Protein 8BP4 (pdb70)

B-factor: mean 29.91, std 12.57, range [12.47, 184.91]

Organism: NCBI:txid287889

Solvent-accessible surface area: 15779 Å² total; per-residue (Å²): 139,42,72,85,28,98,12,58,2,120,36,136,140,86,96,63,0,6,3,6,0,40,15,1,86,93,91,121,108,40,90,62,28,23,0,95,2,41,107,47,50,175,108,22,40,0,37,122,58,50,128,10,46,54,54,3,46,1,57,86,0,50,133,82,53,1,87,60,10,25,16,58,116,0,15,123,44,0,145,76,43,48,124,103,0,41,0,22,0,14,84,140,253,127,55,70,49,23,26,7,4,3,74,62,102,181,79,106,68,0,6,4,14,0,67,18,4,133,149,71,120,115,34,94,52,17,30,1,86,2,49,138,49,50,92,136,20,26,1,34,122,57,52,42,7,55,61,35,5,29,1,49,83,0,68,106,59,3,79,90,26,42,46,74,86,0,17,88,8,0,135,80,47,44,163,39,0,19,0,7,0,21,107,91,249,117,75,47,34,9,5,3,68,43,132,100,80,125,62,0,3,3,14,1,64,10,2,105,173,79,120,105,63,87,68,30,32,0,97,1,54,121,46,32,94,136,18,38,1,38,115,60,18,35,8,57,63,30,5,56,1,57,93,0,73,98,31,66,1,92,66,19,46,26,75,114,0,14,103,28,0,137,37,159,31,68,38,0,19,0,14,0,29,43,129,122,86,26,70,7,68,77,8,69,76,7

InterPro domains:
  IPR001478 PDZ domain [PF00595] (561-638)
  IPR001478 PDZ domain [PF00595] (680-760)
  IPR001478 PDZ domain [PF00595] (848-934)
  IPR001478 PDZ domain [PF00595] (946-1032)
  IPR001478 PDZ domain [PS50106] (555-644)
  IPR001478 PDZ domain [PS50106] (678-765)
  IPR001478 PDZ domain [PS50106] (847-938)
  IPR001478 PDZ domain [PS50106] (945-1032)
  IPR001478 PDZ domain [SM00228] (564-643)
  IPR001478 PDZ domain [SM00228] (687-765)
  IPR001478 PDZ domain [SM00228] (857-938)
  IPR001478 PDZ domain [SM00228] (954-1036)
  IPR001611 Leucine-rich repeat [PF13855] (36-92)
  IPR001611 Leucine-rich repeat [PS51450] (35-56)
  IPR001611 Leucine-rich repeat [PS51450] (58-80)
  IPR001611 Leucine-rich repeat [PS51450] (81-102)
  IPR001611 Leucine-rich repeat [PS51450] (104-125)
  IPR001611 Leucine-rich repeat [PS51450] (219-240)
  IPR001611 Leucine-rich repeat [PS51450] (334-355)
  IPR003591 Leucine-rich repeat, typical subtype [SM00369] (34-56)

Nearest PDB structures (foldseek):
  8bp4-assembly2_B  TM=1.011E+00  e=1.127E-16  Trichoplax sp. H2
  8bp4-assembly3_C-2  TM=9.757E-01  e=4.506E-14  Trichoplax sp. H2
  8bnb-assembly1_B  TM=9.642E-01  e=1.614E-13  Trichoplax sp. H2
  8bnb-assembly1_A  TM=9.568E-01  e=7.628E-13  Trichoplax sp. H2
  8buw-assembly2_B  TM=8.244E-01  e=1.953E-06  Trichoplax sp. H2

Secondary structure (DSSP, 8-state):
--EEEEEEEEPPTT---SEEEEE--B-TTSPBPPEEEEEE-TTSHHHHH----TTPEEEEETTEE-TT--HHHHHHHHHT-SSEEEEEEEE--/--SEEEEEEE--TT---SEEEEE--B-TTSPBPPEEEEEE-TTSHHHHH----TTPEEEEE--B-TT--HHHHHHHHHH--SEEEEEEE---/-EEEEEEEPPTT---SEEEEE--B-TTSSBPPEEEEEE-TTSHHHHH----TTPEEEEETTEE-TT--HHHHHHHHT---SEEEEEEE--/-EEE-/-B-/-B-

Sequence (286 aa):
AGSTIIITSLQRKEGHSLGFSITGGFKQADGQYSGIYISKIAKDSIAAVDGKLSAGDILLKINDESMTNVPHSRAVQMLRSEGKIITIVASRQQAGSTIITSLQRKEGHSLGFSITGGFKQADGQYSGIYISKIAKDSIAAVDGKLSAGDILLKINESMTNVPHSRAVQMLRSEGKIITIVASRQQSTIITSLQRKEGHSSLGFSITGGFKQADGQYSGIYISKIAKDSIAAVDGKLSAGDILLKINDESMTNVPHSRAVQMLRSEGKIITIVASRQPETSVTSVTSV

Foldseek 3Di:
DFDKFKDKFFDDPPDAQFWDWDWFPADPVGFTGFIFTQGGHPPGRNVVSPRDDGGWTWADKVPHGRGRHHPVVVVCSRVVDNTIIMTMTGDHD/DDFKFKDKFFDDPPAAQFWDWDFQDQDDVRFGGWIFTQGGHPPGRCVVRPGDDGGWTWADKVHGRGRHHPVVVVVSRVPDHTMIMTMTGHDD/DKFKDKFFDDPPDAQFWDKDWQPADPVGFTGWIFTQGGHPPGRNVVSPGDDGAKTWQDKPNHGRGRHHPVVVVCSRPDPDRMIMTMIHHD/DDDDD

Structure (mmCIF, N/CA/C/O backbone):
data_8BP4
#
_entry.id   8BP4
#
_cell.length_a   42.303
_cell.length_b   43.387
_cell.length_c   71.316
_cell.angle_alpha   90.000
_cell.angle_beta   91.080
_cell.angle_gamma   90.000
#
_symmetry.space_group_name_H-M   'P 1 21 1'
#
loop_
_entity.id
_entity.type
_entity.pdbx_description
1 polymer 'Leucine-rich repeat-containing protein 1'
2 polymer 'Vang-like protein 1'
3 non-polymer 'AMMONIUM ION'
4 non-polymer 'SULFATE ION'
5 water water
#
loop_
_atom_site.group_PDB
_atom_site.id
_atom_site.type_symbol
_atom_site.label_atom_id
_atom_site.label_alt_id
_atom_site.label_comp_id
_atom_site.label_asym_id
_atom_site.label_entity_id
_atom_site.label_seq_id
_atom_site.pdbx_PDB_ins_code
_atom_site.Cartn_x
_atom_site.Cartn_y
_atom_site.Cartn_z
_atom_site.occupancy
_atom_site.B_iso_or_equiv
_atom_site.auth_seq_id
_atom_site.auth_comp_id
_atom_site.auth_asym_id
_atom_site.auth_atom_id
_atom_site.pdbx_PDB_model_num
ATOM 1 N N . ALA A 1 1 ? 2.76851 -6.20418 1.27748 1.000 55.24587 -2 ALA A N 1
ATOM 2 C CA . ALA A 1 1 ? 3.22080 -5.01842 0.49918 1.000 54.04047 -2 ALA A CA 1
ATOM 3 C C . ALA A 1 1 ? 4.63557 -4.63452 0.90336 1.000 51.07169 -2 ALA A C 1
ATOM 4 O O . ALA A 1 1 ? 5.11068 -3.54384 0.58838 1.000 53.61935 -2 ALA A O 1
ATOM 13 N N . GLY A 1 2 ? 5.30443 -5.53525 1.60964 1.000 44.03664 -1 GLY A N 1
ATOM 14 C CA . GLY A 1 2 ? 6.64364 -5.27835 2.09469 1.000 38.62019 -1 GLY A CA 1
ATOM 15 C C . GLY A 1 2 ? 6.66787 -4.90648 3.56861 1.000 32.00626 -1 GLY A C 1
ATOM 16 O O . GLY A 1 2 ? 5.65338 -4.85075 4.26955 1.000 34.77762 -1 GLY A O 1
ATOM 20 N N . SER A 1 3 ? 7.86354 -4.59860 4.03392 1.000 25.06860 0 SER A N 1
ATOM 21 C CA . SER A 1 3 ? 8.09663 -4.22149 5.40869 1.000 25.46337 0 SER A CA 1
ATOM 22 C C . SER A 1 3 ? 8.70426 -2.83684 5.44296 1.000 23.11045 0 SER A C 1
ATOM 23 O O . SER A 1 3 ? 9.48075 -2.44210 4.56674 1.000 23.09992 0 SER A O 1
ATOM 31 N N . THR A 1 4 ? 8.34992 -2.08228 6.46122 1.000 24.03950 1 THR A N 1
ATOM 32 C CA . THR A 1 4 ? 8.72926 -0.69628 6.57774 1.000 23.31575 1 THR A CA 1
ATOM 33 C C . THR A 1 4 ? 10.09141 -0.58022 7.22976 1.000 22.45774 1 THR A C 1
ATOM 34 O O . THR A 1 4 ? 10.34125 -1.12719 8.30467 1.000 27.68729 1 THR A O 1
ATOM 45 N N . ILE A 1 5 ? 10.95799 0.16840 6.58337 1.000 18.07564 2 ILE A N 1
ATOM 46 C CA . ILE A 1 5 ? 12.30467 0.43963 7.03008 1.000 17.34661 2 ILE A CA 1
ATOM 47 C C . ILE A 1 5 ? 12.36139 1.91221 7.39890 1.000 18.39408 2 ILE A C 1
ATOM 48 O O . ILE A 1 5 ? 11.98919 2.75328 6.59804 1.000 20.87859 2 ILE A O 1
ATOM 64 N N . ILE A 1 6 ? 12.77084 2.24849 8.61053 1.000 17.10183 3 ILE A N 1
ATOM 65 C CA A ILE A 1 6 ? 12.79054 3.64350 9.04837 0.457 17.42030 3 ILE A CA 1
ATOM 66 C CA B ILE A 1 6 ? 12.78724 3.62824 9.03118 0.543 16.58072 3 ILE A CA 1
ATOM 67 C C . ILE A 1 6 ? 14.11037 3.92055 9.73018 1.000 17.46504 3 ILE A C 1
ATOM 68 O O . ILE A 1 6 ? 14.52182 3.17586 10.60245 1.000 20.73382 3 ILE A O 1
ATOM 97 N N . THR A 1 7 ? 14.74160 5.02256 9.35438 1.000 15.79377 4 THR A N 1
ATOM 98 C CA . THR A 1 7 ? 15.98478 5.43140 9.96683 1.000 14.69102 4 THR A CA 1
ATOM 99 C C . THR A 1 7 ? 16.09408 6.95029 9.90115 1.000 14.67260 4 THR A C 1
ATOM 100 O O . THR A 1 7 ? 15.49681 7.57964 9.03192 1.000 19.32049 4 THR A O 1
ATOM 111 N N . SER A 1 8 ? 16.83014 7.55621 10.82376 1.000 14.80155 5 SER A N 1
ATOM 112 C CA . SER A 1 8 ? 17.09691 8.99323 10.76903 1.000 13.92514 5 SER A CA 1
ATOM 113 C C . SER A 1 8 ? 18.60267 9.13718 10.62476 1.000 14.79893 5 SER A C 1
ATOM 114 O O . SER A 1 8 ? 19.37716 8.80860 11.52934 1.000 19.18627 5 SER A O 1
ATOM 122 N N . LEU A 1 9 ? 19.02997 9.67606 9.48065 1.000 13.47771 6 LEU A N 1
ATOM 123 C CA . LEU A 1 9 ? 20.43291 9.88310 9.20054 1.000 13.81722 6 LEU A CA 1
ATOM 124 C C . LEU A 1 9 ? 20.86994 11.26208 9.70583 1.000 13.38561 6 LEU A C 1
ATOM 125 O O . LEU A 1 9 ? 20.10039 12.21280 9.63941 1.000 15.93588 6 LEU A O 1
ATOM 141 N N . GLN A 1 10 ? 22.07313 11.34652 10.20149 1.000 13.89354 7 GLN A N 1
ATOM 142 C CA . GLN A 1 10 ? 22.65330 12.58126 10.69025 1.000 13.63036 7 GLN A CA 1
ATOM 143 C C . GLN A 1 10 ? 23.73941 13.01908 9.71132 1.000 14.13305 7 GLN A C 1
ATOM 144 O O . GLN A 1 10 ? 24.82094 12.44082 9.66170 1.000 15.24896 7 GLN A O 1
ATOM 158 N N . ARG A 1 11 ? 23.48201 14.10158 8.99995 1.000 15.72797 8 ARG A N 1
ATOM 159 C CA . ARG A 1 11 ? 24.47050 14.62021 8.06510 1.000 16.22542 8 ARG A CA 1
ATOM 160 C C . ARG A 1 11 ? 25.63479 15.22912 8.81055 1.000 17.86245 8 ARG A C 1
ATOM 161 O O . ARG A 1 11 ? 25.42316 15.94387 9.79297 1.000 22.29717 8 ARG A O 1
ATOM 182 N N . LYS A 1 12 ? 26.86608 14.90639 8.39989 1.000 18.24408 9 LYS A N 1
ATOM 183 C CA . LYS A 1 12 ? 28.03731 15.63262 8.84791 1.000 20.43644 9 LYS A CA 1
ATOM 184 C C . LYS A 1 12 ? 28.33399 16.78383 7.88633 1.000 19.62581 9 LYS A C 1
ATOM 185 O O . LYS A 1 12 ? 28.23752 16.62393 6.67701 1.000 19.11260 9 LYS A O 1
ATOM 204 N N . GLU A 1 13 ? 28.66327 17.94959 8.44205 1.000 18.74413 10 GLU A N 1
ATOM 205 C CA . GLU A 1 13 ? 28.94020 19.10392 7.60522 1.000 18.86521 10 GLU A CA 1
ATOM 206 C C . GLU A 1 13 ? 29.98039 18.70627 6.57365 1.000 17.67821 10 GLU A C 1
ATOM 207 O O . GLU A 1 13 ? 30.98683 18.02895 6.85404 1.000 18.48093 10 GLU A O 1
ATOM 219 N N . GLY A 1 14 ? 29.73797 19.16652 5.35044 1.000 16.47018 11 GLY A N 1
ATOM 220 C CA . GLY A 1 14 ? 30.61599 18.86495 4.25820 1.000 15.79641 11 GLY A CA 1
ATOM 221 C C . GLY A 1 14 ? 30.30019 17.62180 3.48345 1.000 14.96474 11 GLY A C 1
ATOM 222 O O . GLY A 1 14 ? 30.94037 17.41452 2.43963 1.000 18.45461 11 GLY A O 1
ATOM 226 N N . HIS A 1 15 ? 29.34597 16.81961 3.90910 1.000 15.46742 12 HIS A N 1
ATOM 227 C CA . HIS A 1 15 ? 29.09827 15.50123 3.34811 1.000 16.54912 12 HIS A CA 1
ATOM 228 C C . HIS A 1 15 ? 27.69508 15.30506 2.82694 1.000 14.87000 12 HIS A C 1
ATOM 229 O O . HIS A 1 15 ? 26.70629 15.82561 3.37346 1.000 15.68849 12 HIS A O 1
ATOM 243 N N . SER A 1 16 ? 27.61893 14.46552 1.78961 1.000 16.55964 13 SER A N 1
ATOM 244 C CA . SER A 1 16 ? 26.39445 13.87206 1.34831 1.000 16.03328 13 SER A CA 1
ATOM 245 C C . SER A 1 16 ? 25.84211 12.86436 2.39382 1.000 15.05686 13 SER A C 1
ATOM 246 O O . SER A 1 16 ? 26.53558 12.40889 3.30852 1.000 16.73862 13 SER A O 1
ATOM 254 N N . LEU A 1 17 ? 24.59146 12.50229 2.17875 1.000 15.71744 14 LEU A N 1
ATOM 255 C CA . LEU A 1 17 ? 23.95612 11.43535 2.95813 1.000 14.47784 14 LEU A CA 1
ATOM 256 C C . LEU A 1 17 ? 24.49617 10.05829 2.62547 1.000 16.17013 14 LEU A C 1
ATOM 257 O O . LEU A 1 17 ? 24.63054 9.21404 3.51468 1.000 17.09129 14 LEU A O 1
ATOM 273 N N . GLY A 1 18 ? 24.88039 9.84890 1.38673 1.000 15.36215 15 GLY A N 1
ATOM 274 C CA . GLY A 1 18 ? 25.48313 8.59619 0.98341 1.000 15.75693 15 GLY A CA 1
ATOM 275 C C . GLY A 1 18 ? 24.67478 7.62348 0.16742 1.000 16.74388 15 GLY A C 1
ATOM 276 O O . GLY A 1 18 ? 25.06102 6.43704 0.11684 1.000 17.59925 15 GLY A O 1
ATOM 280 N N . PHE A 1 19 ? 23.61566 8.06557 -0.51094 1.000 15.74640 16 PHE A N 1
ATOM 281 C CA . PHE A 1 19 ? 22.89775 7.13546 -1.38428 1.000 15.49112 16 PHE A CA 1
ATOM 282 C C . PHE A 1 19 ? 22.40595 7.89592 -2.57694 1.000 14.77787 16 PHE A C 1
ATOM 283 O O . PHE A 1 19 ? 22.41044 9.12832 -2.59018 1.000 15.75693 16 PHE A O 1
ATOM 300 N N . SER A 1 20 ? 21.97431 7.13335 -3.58502 1.000 15.80167 17 SER A N 1
ATOM 301 C CA . SER A 1 20 ? 21.44553 7.71618 -4.80102 1.000 15.80694 17 SER A CA 1
ATOM 302 C C . SER A 1 20 ? 20.01961 7.26613 -5.00039 1.000 15.35425 17 SER A C 1
ATOM 303 O O . SER A 1 20 ? 19.63778 6.17262 -4.55810 1.000 15.83062 17 SER A O 1
ATOM 311 N N . ILE A 1 21 ? 19.22987 8.04447 -5.71456 1.000 16.12539 18 ILE A N 1
ATOM 312 C CA . ILE A 1 21 ? 17.86470 7.69973 -5.99872 1.000 15.49374 18 ILE A CA 1
ATOM 313 C C . ILE A 1 21 ? 17.59327 7.75621 -7.50394 1.000 16.35700 18 ILE A C 1
ATOM 314 O O . ILE A 1 21 ? 18.13319 8.60127 -8.24789 1.000 18.16774 18 ILE A O 1
ATOM 330 N N . THR A 1 22 ? 16.68706 6.88356 -7.92371 1.000 16.94391 19 THR A N 1
ATOM 331 C CA . THR A 1 22 ? 16.13603 6.86129 -9.27158 1.000 17.46768 19 THR A CA 1
ATOM 332 C C . THR A 1 22 ? 14.61177 6.86694 -9.19567 1.000 18.03353 19 THR A C 1
ATOM 333 O O . THR A 1 22 ? 14.02089 6.57784 -8.15590 1.000 20.79963 19 THR A O 1
ATOM 344 N N . GLY A 1 23 ? 13.96508 7.22245 -10.28786 1.000 19.78109 20 GLY A N 1
ATOM 345 C CA . GLY A 1 23 ? 12.52401 7.21377 -10.40301 1.000 20.16535 20 GLY A CA 1
ATOM 346 C C . GLY A 1 23 ? 11.90165 8.58344 -10.23588 1.000 19.76269 20 GLY A C 1
ATOM 347 O O . GLY A 1 23 ? 12.56292 9.60881 -10.08701 1.000 20.57855 20 GLY A O 1
ATOM 351 N N . GLY A 1 24 ? 10.58675 8.57662 -10.22679 1.000 21.39181 21 GLY A N 1
ATOM 352 C CA . GLY A 1 24 ? 9.83356 9.79767 -10.11518 1.000 21.50762 21 GLY A CA 1
ATOM 353 C C . GLY A 1 24 ? 9.63775 10.40817 -11.48720 1.000 21.98137 21 GLY A C 1
ATOM 354 O O . GLY A 1 24 ? 9.72281 11.61682 -11.64131 1.000 22.29718 21 GLY A O 1
ATOM 358 N N . PHE A 1 25 ? 9.30661 9.61490 -12.49394 1.000 24.36586 22 PHE A N 1
ATOM 359 C CA . PHE A 1 25 ? 9.00349 10.17001 -13.80958 1.000 27.18461 22 PHE A CA 1
ATOM 360 C C . PHE A 1 25 ? 7.58776 9.82858 -14.20383 1.000 27.83733 22 PHE A C 1
ATOM 361 O O . PHE A 1 25 ? 7.03139 8.80171 -13.80680 1.000 26.07659 22 PHE A O 1
ATOM 378 N N . LYS A 1 26 ? 7.00048 10.72213 -14.98134 1.000 29.53754 23 LYS A N 1
ATOM 379 C CA . LYS A 1 26 ? 5.57953 10.62839 -15.20444 1.000 31.23774 23 LYS A CA 1
ATOM 380 C C . LYS A 1 26 ? 5.33399 9.49529 -16.16886 1.000 33.12482 23 LYS A C 1
ATOM 381 O O . LYS A 1 26 ? 6.03248 9.36987 -17.19447 1.000 35.44349 23 LYS A O 1
ATOM 400 N N . GLN A 1 27 ? 4.36454 8.65866 -15.82638 1.000 34.90661 24 GLN A N 1
ATOM 401 C CA . GLN A 1 27 ? 3.99985 7.51279 -16.63815 1.000 38.68863 24 GLN A CA 1
ATOM 402 C C . GLN A 1 27 ? 2.78043 7.84952 -17.48139 1.000 40.73360 24 GLN A C 1
ATOM 403 O O . GLN A 1 27 ? 2.15580 8.90305 -17.33159 1.000 40.97048 24 GLN A O 1
ATOM 417 N N . ALA A 1 28 ? 2.46118 6.93144 -18.39431 1.000 41.93375 25 ALA A N 1
ATOM 418 C CA . ALA A 1 28 ? 1.36843 7.16995 -19.33046 1.000 42.89704 25 ALA A CA 1
ATOM 419 C C . ALA A 1 28 ? 0.06952 7.42542 -18.59551 1.000 44.13139 25 ALA A C 1
ATOM 420 O O . ALA A 1 28 ? -0.76757 8.19949 -19.06774 1.000 44.37089 25 ALA A O 1
ATOM 427 N N . ASP A 1 29 ? -0.10181 6.81775 -17.42238 1.000 45.39205 26 ASP A N 1
ATOM 428 C CA . ASP A 1 29 ? -1.31715 6.99827 -16.64549 1.000 44.37089 26 ASP A CA 1
ATOM 429 C C . ASP A 1 29 ? -1.29308 8.25652 -15.78977 1.000 41.18631 26 ASP A C 1
ATOM 430 O O . ASP A 1 29 ? -2.17296 8.42717 -14.94881 1.000 44.75513 26 ASP A O 1
ATOM 439 N N . GLY A 1 30 ? -0.30772 9.12935 -15.96003 1.000 37.44375 27 GLY A N 1
ATOM 440 C CA . GLY A 1 30 ? -0.31128 10.39510 -15.27159 1.000 34.54077 27 GLY A CA 1
ATOM 441 C C . GLY A 1 30 ? 0.33148 10.39124 -13.89630 1.000 35.24874 27 GLY A C 1
ATOM 442 O O . GLY A 1 30 ? 0.57759 11.47275 -13.35027 1.000 36.44888 27 GLY A O 1
ATOM 446 N N . GLN A 1 31 ? 0.61541 9.22849 -13.30811 1.000 34.29599 28 GLN A N 1
ATOM 447 C CA . GLN A 1 31 ? 1.28100 9.16131 -12.01403 1.000 32.78266 28 GLN A CA 1
ATOM 448 C C . GLN A 1 31 ? 2.79563 9.14505 -12.21855 1.000 29.66387 28 GLN A C 1
ATOM 449 O O . GLN A 1 31 ? 3.30387 8.70358 -13.26170 1.000 32.26943 28 GLN A O 1
ATOM 463 N N . TYR A 1 32 ? 3.52875 9.59833 -11.20341 1.000 27.16358 29 TYR A N 1
ATOM 464 C CA . TYR A 1 32 ? 4.96065 9.45552 -11.22640 1.000 26.24239 29 TYR A CA 1
ATOM 465 C C . TYR A 1 32 ? 5.35036 8.06664 -10.73639 1.000 25.00541 29 TYR A C 1
ATOM 466 O O . TYR A 1 32 ? 4.78608 7.52412 -9.77559 1.000 26.29503 29 TYR A O 1
ATOM 484 N N . SER A 1 33 ? 6.37456 7.51874 -11.35771 1.000 23.14203 30 SER A N 1
ATOM 485 C CA . SER A 1 33 ? 6.87430 6.24251 -10.87640 1.000 23.02622 30 SER A CA 1
ATOM 486 C C . SER A 1 33 ? 7.47369 6.40865 -9.47603 1.000 23.65260 30 SER A C 1
ATOM 487 O O . SER A 1 33 ? 7.85471 7.50527 -9.04754 1.000 22.84199 30 SER A O 1
ATOM 495 N N . GLY A 1 34 ? 7.63442 5.28631 -8.79322 1.000 22.76040 31 GLY A N 1
ATOM 496 C CA . GLY A 1 34 ? 8.23973 5.31190 -7.47050 1.000 21.91030 31 GLY A CA 1
ATOM 497 C C . GLY A 1 34 ? 9.67209 5.81058 -7.47500 1.000 21.16546 31 GLY A C 1
ATOM 498 O O . GLY A 1 34 ? 10.39634 5.72388 -8.47202 1.000 20.06798 31 GLY A O 1
ATOM 502 N N . ILE A 1 35 ? 10.09675 6.28427 -6.29113 1.000 18.84941 32 ILE A N 1
ATOM 503 C CA . ILE A 1 35 ? 11.44960 6.72331 -6.05688 1.000 18.20723 32 ILE A CA 1
ATOM 504 C C . ILE A 1 35 ? 12.13160 5.60183 -5.28965 1.000 16.73600 32 ILE A C 1
ATOM 505 O O . ILE A 1 35 ? 11.67576 5.20839 -4.19291 1.000 17.28606 32 ILE A O 1
ATOM 521 N N . TYR A 1 36 ? 13.23370 5.13269 -5.80730 1.000 16.06486 33 TYR A N 1
ATOM 522 C CA . TYR A 1 36 ? 13.95723 4.01171 -5.20657 1.000 15.49901 33 TYR A CA 1
ATOM 523 C C . TYR A 1 36 ? 15.41207 4.35086 -4.95449 1.000 15.64376 33 TYR A C 1
ATOM 524 O O . TYR A 1 36 ? 16.03832 5.13520 -5.68640 1.000 15.59638 33 TYR A O 1
ATOM 542 N N . ILE A 1 37 ? 15.98712 3.70125 -3.92505 1.000 16.09381 34 ILE A N 1
ATOM 543 C CA . ILE A 1 37 ? 17.42729 3.81684 -3.71621 1.000 16.05959 34 ILE A CA 1
ATOM 544 C C . ILE A 1 37 ? 18.13534 2.97280 -4.77214 1.000 16.00434 34 ILE A C 1
ATOM 545 O O . ILE A 1 37 ? 17.89547 1.76863 -4.84138 1.000 18.73359 34 ILE A O 1
ATOM 561 N N . SER A 1 38 ? 19.06324 3.56074 -5.51880 1.000 16.47017 35 SER A N 1
ATOM 562 C CA . SER A 1 38 ? 19.75519 2.85307 -6.59711 1.000 17.65453 35 SER A CA 1
ATOM 563 C C . SER A 1 38 ? 21.17595 2.46861 -6.24696 1.000 17.12026 35 SER A C 1
ATOM 564 O O . SER A 1 38 ? 21.73756 1.55380 -6.86809 1.000 18.69412 35 SER A O 1
ATOM 572 N N . LYS A 1 39 ? 21.77112 3.06845 -5.24563 1.000 17.15184 36 LYS A N 1
ATOM 573 C CA . LYS A 1 39 ? 23.07884 2.69863 -4.72999 1.000 18.12303 36 LYS A CA 1
ATOM 574 C C . LYS A 1 39 ? 23.22550 3.32457 -3.34741 1.000 16.26489 36 LYS A C 1
ATOM 575 O O . LYS A 1 39 ? 22.56609 4.32517 -2.99613 1.000 16.28856 36 LYS A O 1
ATOM 594 N N . ILE A 1 40 ? 24.14055 2.71666 -2.58711 1.000 16.03854 37 ILE A N 1
ATOM 595 C CA . ILE A 1 40 ? 24.59577 3.30260 -1.33500 1.000 15.75956 37 ILE A CA 1
ATOM 596 C C . ILE A 1 40 ? 26.10698 3.34191 -1.39153 1.000 15.91485 37 ILE A C 1
ATOM 597 O O . ILE A 1 40 ? 26.74680 2.32536 -1.70763 1.000 16.60966 37 ILE A O 1
ATOM 613 N N . ALA A 1 41 ? 26.69274 4.51091 -1.12421 1.000 16.59650 38 ALA A N 1
ATOM 614 C CA . ALA A 1 41 ? 28.12626 4.69177 -1.19540 1.000 17.98616 38 ALA A CA 1
ATOM 615 C C . ALA A 1 41 ? 28.83636 4.04716 -0.01863 1.000 18.85730 38 ALA A C 1
ATOM 616 O O . ALA A 1 41 ? 28.45104 4.22875 1.13700 1.000 18.78361 38 ALA A O 1
ATOM 623 N N . LYS A 1 42 ? 29.91029 3.30896 -0.30183 1.000 19.91534 39 LYS A N 1
ATOM 624 C CA . LYS A 1 42 ? 30.65274 2.61192 0.72948 1.000 22.91833 39 LYS A CA 1
ATOM 625 C C . LYS A 1 42 ? 31.16569 3.62435 1.73754 1.000 22.58933 39 LYS A C 1
ATOM 626 O O . LYS A 1 42 ? 31.62800 4.70662 1.39899 1.000 23.15255 39 LYS A O 1
ATOM 645 N N . ASP A 1 43 ? 31.08594 3.26129 2.99089 1.000 23.96581 40 ASP A N 1
ATOM 646 C CA . ASP A 1 43 ? 31.65552 4.02419 4.08696 1.000 25.02909 40 ASP A CA 1
ATOM 647 C C . ASP A 1 43 ? 30.92455 5.33262 4.34867 1.000 21.72606 40 ASP A C 1
ATOM 648 O O . ASP A 1 43 ? 31.35850 6.04630 5.24444 1.000 21.32602 40 ASP A O 1
ATOM 657 N N . SER A 1 44 ? 29.83187 5.63084 3.65260 1.000 18.38358 41 SER A N 1
ATOM 658 C CA . SER A 1 44 ? 29.07680 6.87091 3.77875 1.000 18.11774 41 SER A CA 1
ATOM 659 C C . SER A 1 44 ? 28.21497 6.84108 5.05938 1.000 16.76759 41 SER A C 1
ATOM 660 O O . SER A 1 44 ? 28.09087 5.84042 5.72287 1.000 17.63610 41 SER A O 1
ATOM 668 N N . ILE A 1 45 ? 27.55939 7.96654 5.34936 1.000 16.67545 42 ILE A N 1
ATOM 669 C CA . ILE A 1 45 ? 26.66931 8.04996 6.50604 1.000 16.81495 42 ILE A CA 1
ATOM 670 C C . ILE A 1 45 ? 25.55305 7.01884 6.38138 1.000 14.90420 42 ILE A C 1
ATOM 671 O O . ILE A 1 45 ? 25.24433 6.32281 7.34611 1.000 15.77535 42 ILE A O 1
ATOM 687 N N . ALA A 1 46 ? 24.94393 6.88543 5.19539 1.000 15.04368 43 ALA A N 1
ATOM 688 C CA . ALA A 1 46 ? 23.87976 5.91548 5.03706 1.000 14.56206 43 ALA A CA 1
ATOM 689 C C . ALA A 1 46 ? 24.38879 4.50283 5.20864 1.000 14.77524 43 ALA A C 1
ATOM 690 O O . ALA A 1 46 ? 23.70136 3.65546 5.79355 1.000 15.60690 43 ALA A O 1
ATOM 697 N N . ALA A 1 47 ? 25.58567 4.22222 4.70248 1.000 14.77787 44 ALA A N 1
ATOM 698 C CA . ALA A 1 47 ? 26.16819 2.87965 4.82785 1.000 15.53058 44 ALA A CA 1
ATOM 699 C C . ALA A 1 47 ? 26.49070 2.55201 6.26040 1.000 16.41491 44 ALA A C 1
ATOM 700 O O . ALA A 1 47 ? 26.21624 1.44690 6.72242 1.000 17.66504 44 ALA A O 1
ATOM 707 N N . VAL A 1 48 ? 27.07101 3.50935 6.98875 1.000 17.53871 45 VAL A N 1
ATOM 708 C CA . VAL A 1 48 ? 27.43518 3.25044 8.37550 1.000 17.00183 45 VAL A CA 1
ATOM 709 C C . VAL A 1 48 ? 26.18839 3.05307 9.23235 1.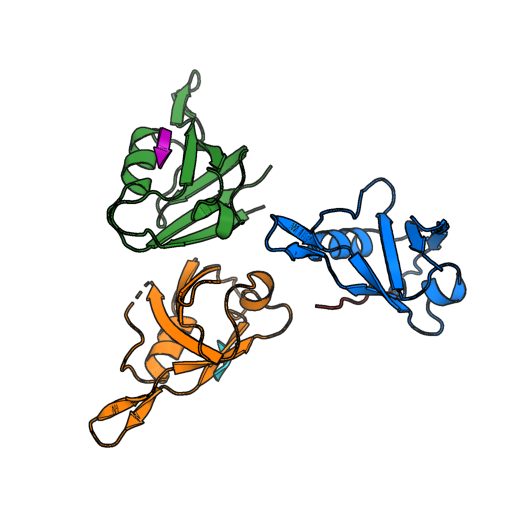000 16.28332 45 VAL A C 1
ATOM 710 O O . VAL A 1 48 ? 26.16308 2.19700 10.13660 1.000 18.13615 45 VAL A O 1
ATOM 723 N N . ASP A 1 49 ? 25.14295 3.84949 8.99565 1.000 15.99643 46 ASP A N 1
ATOM 724 C CA . ASP A 1 49 ? 23.86402 3.64198 9.67335 1.000 15.88064 46 ASP A CA 1
ATOM 725 C C . ASP A 1 49 ? 23.35214 2.23335 9.43135 1.000 17.61505 46 ASP A C 1
ATOM 726 O O . ASP A 1 49 ? 22.89364 1.56251 10.35362 1.000 20.02322 46 ASP A O 1
ATOM 735 N N . GLY A 1 50 ? 23.43478 1.77154 8.18067 1.000 16.97551 47 GLY A N 1
ATOM 736 C CA . GLY A 1 50 ? 23.28926 0.38346 7.79537 1.000 20.27060 47 GLY A CA 1
ATOM 737 C C . GLY A 1 50 ? 21.89928 -0.06562 7.48486 1.000 18.79677 47 GLY A C 1
ATOM 738 O O . GLY A 1 50 ? 21.74726 -1.17837 6.95461 1.000 20.76015 47 GLY A O 1
ATOM 742 N N . LYS A 1 51 ? 20.87432 0.68256 7.88652 1.000 15.81221 48 LYS A N 1
ATOM 743 C CA . LYS A 1 51 ? 19.49679 0.22388 7.77078 1.000 14.93580 48 LYS A CA 1
ATOM 744 C C . LYS A 1 51 ? 18.97171 0.16804 6.34597 1.000 15.43846 48 LYS A C 1
ATOM 745 O O . LYS A 1 51 ? 18.20313 -0.74092 6.02425 1.000 15.35951 48 LYS A O 1
ATOM 764 N N . LEU A 1 52 ? 19.27158 1.17372 5.54480 1.000 14.39361 49 LEU A N 1
ATOM 765 C CA . LEU A 1 52 ? 18.74035 1.24575 4.19586 1.000 13.88828 49 LEU A CA 1
ATOM 766 C C . LEU A 1 52 ? 19.46928 0.29762 3.26136 1.000 13.03819 49 LEU A C 1
ATOM 767 O O . LEU A 1 52 ? 20.61967 -0.05308 3.46817 1.000 14.37781 49 LEU A O 1
ATOM 783 N N . SER A 1 53 ? 18.77073 -0.05713 2.18629 1.000 13.39875 50 SER A N 1
ATOM 784 C CA . SER A 1 53 ? 19.36341 -0.89699 1.13722 1.000 13.66194 50 SER A CA 1
ATOM 785 C C . SER A 1 53 ? 19.01306 -0.33275 -0.22527 1.000 13.23031 50 SER A C 1
ATOM 786 O O . SER A 1 53 ? 17.90794 0.12248 -0.45487 1.000 13.49349 50 SER A O 1
ATOM 794 N N . ALA A 1 54 ? 19.95513 -0.53196 -1.15190 1.000 14.03304 51 ALA A N 1
ATOM 795 C CA . ALA A 1 54 ? 19.61382 -0.33928 -2.55451 1.000 14.39887 51 ALA A CA 1
ATOM 796 C C . ALA A 1 54 ? 18.42130 -1.22562 -2.84642 1.000 14.49099 51 ALA A C 1
ATOM 797 O O . ALA A 1 54 ? 18.31306 -2.35620 -2.33739 1.000 14.91735 51 ALA A O 1
ATOM 804 N N . GLY A 1 55 ? 17.54547 -0.71820 -3.69416 1.000 15.29108 52 GLY A N 1
ATOM 805 C CA . GLY A 1 55 ? 16.28422 -1.32555 -4.05084 1.000 15.21475 52 GLY A CA 1
ATOM 806 C C . GLY A 1 55 ? 15.10236 -0.87508 -3.20081 1.000 14.73050 52 GLY A C 1
ATOM 807 O O . GLY A 1 55 ? 13.95874 -1.03337 -3.61528 1.000 15.95168 52 GLY A O 1
ATOM 811 N N . ASP A 1 56 ? 15.33723 -0.30318 -2.00446 1.000 14.61995 53 ASP A N 1
ATOM 812 C CA . ASP A 1 56 ? 14.21360 0.11914 -1.17986 1.000 15.01999 53 ASP A CA 1
ATOM 813 C C . ASP A 1 56 ? 13.43769 1.22447 -1.88166 1.000 14.94368 53 ASP A C 1
ATOM 814 O O . ASP A 1 56 ? 14.03115 2.09792 -2.53968 1.000 15.84114 53 ASP A O 1
ATOM 823 N N . ILE A 1 57 ? 12.14328 1.20109 -1.74412 1.000 15.01474 54 ILE A N 1
ATOM 824 C CA . ILE A 1 57 ? 11.28709 2.28882 -2.22950 1.000 15.47795 54 ILE A CA 1
ATOM 825 C C . ILE A 1 57 ? 11.13488 3.32481 -1.14032 1.000 15.44111 54 ILE A C 1
ATOM 826 O O . ILE A 1 57 ? 10.90164 2.98499 0.02834 1.000 19.01257 54 ILE A O 1
ATOM 842 N N . LEU A 1 58 ? 11.28757 4.59531 -1.49577 1.000 15.44637 55 LEU A N 1
ATOM 843 C CA . LEU A 1 58 ? 11.12606 5.65798 -0.52094 1.000 15.79642 55 LEU A CA 1
ATOM 844 C C . LEU A 1 58 ? 9.66415 5.99232 -0.40187 1.000 16.91759 55 LEU A C 1
ATOM 845 O O . LEU A 1 58 ? 8.98554 6.24242 -1.40308 1.000 18.14669 55 LEU A O 1
ATOM 861 N N . LEU A 1 59 ? 9.20007 6.04351 0.85009 1.000 16.08592 56 LEU A N 1
ATOM 862 C CA . LEU A 1 59 ? 7.82687 6.38481 1.16274 1.000 16.41754 56 LEU A CA 1
ATOM 863 C C . LEU A 1 59 ? 7.66470 7.77692 1.73127 1.000 15.81484 56 LEU A C 1
ATOM 864 O O . LEU A 1 59 ? 6.68084 8.43647 1.39716 1.000 17.02550 56 LEU A O 1
ATOM 880 N N . LYS A 1 60 ? 8.54848 8.19313 2.62417 1.000 15.72535 57 LYS A N 1
ATOM 881 C CA . LYS A 1 60 ? 8.44104 9.49393 3.27695 1.000 16.88338 57 LYS A CA 1
ATOM 882 C C . LYS A 1 60 ? 9.85066 10.00969 3.51033 1.000 15.34110 57 LYS A C 1
ATOM 883 O O . LYS A 1 60 ? 10.79339 9.25137 3.78019 1.000 15.29897 57 LYS A O 1
ATOM 902 N N . ILE A 1 61 ? 9.99363 11.33374 3.44522 1.000 14.95420 58 ILE A N 1
ATOM 903 C CA . ILE A 1 61 ? 11.12581 12.02736 4.01975 1.000 15.23845 58 ILE A CA 1
ATOM 904 C C . ILE A 1 61 ? 10.52268 12.95871 5.05893 1.000 15.60954 58 ILE A C 1
ATOM 905 O O . ILE A 1 61 ? 9.70279 13.82948 4.73315 1.000 17.04918 58 ILE A O 1
ATOM 921 N N . ASN A 1 62 ? 10.89755 12.76564 6.32749 1.000 15.10686 59 ASN A N 1
ATOM 922 C CA . ASN A 1 62 ? 10.24820 13.49171 7.42383 1.000 16.32805 59 ASN A CA 1
ATOM 923 C C . ASN A 1 62 ? 8.72598 13.33459 7.26636 1.000 16.89392 59 ASN A C 1
ATOM 924 O O . ASN A 1 62 ? 8.23062 12.20446 7.24621 1.000 17.47029 59 ASN A O 1
ATOM 935 N N . ASP A 1 63 ? 7.98259 14.40540 7.12422 1.000 18.62043 60 ASP A N 1
ATOM 936 C CA . ASP A 1 63 ? 6.53052 14.40518 7.07492 1.000 20.59436 60 ASP A CA 1
ATOM 937 C C . ASP A 1 63 ? 5.98371 14.33174 5.64603 1.000 21.96820 60 ASP A C 1
ATOM 938 O O . ASP A 1 63 ? 4.77516 14.30790 5.47266 1.000 26.95562 60 ASP A O 1
ATOM 947 N N . GLU A 1 64 ? 6.85954 14.32601 4.65026 1.000 18.32305 61 GLU A N 1
ATOM 948 C CA . GLU A 1 64 ? 6.46300 14.47720 3.24691 1.000 20.25747 61 GLU A CA 1
ATOM 949 C C . GLU A 1 64 ? 6.43410 13.14412 2.52018 1.000 19.37053 61 GLU A C 1
ATOM 950 O O . GLU A 1 64 ? 7.42113 12.41022 2.50678 1.000 19.76267 61 GLU A O 1
ATOM 962 N N . SER A 1 65 ? 5.34816 12.88934 1.82392 1.000 20.20219 62 SER A N 1
ATOM 963 C CA . SER A 1 65 ? 5.23213 11.68730 1.02163 1.000 19.78638 62 SER A CA 1
ATOM 964 C C . SER A 1 65 ? 6.14057 11.72328 -0.20742 1.000 20.42856 62 SER A C 1
ATOM 965 O O . SER A 1 65 ? 6.28447 12.74268 -0.87453 1.000 23.27097 62 SER A O 1
ATOM 973 N N . MET A 1 66 ? 6.74063 10.59516 -0.50328 1.000 19.81794 63 MET A N 1
ATOM 974 C CA . MET A 1 66 ? 7.52158 10.40904 -1.71791 1.000 18.43622 63 MET A CA 1
ATOM 975 C C . MET A 1 66 ? 6.77479 9.56642 -2.74793 1.000 18.60465 63 MET A C 1
ATOM 976 O O . MET A 1 66 ? 7.37478 9.08125 -3.73833 1.000 19.82320 63 MET A O 1
ATOM 990 N N . THR A 1 67 ? 5.47883 9.34731 -2.54172 1.000 20.45748 64 THR A N 1
ATOM 991 C CA . THR A 1 67 ? 4.64247 8.64809 -3.50536 1.000 20.88388 64 THR A CA 1
ATOM 992 C C . THR A 1 67 ? 4.00909 9.64516 -4.47233 1.000 21.93662 64 THR A C 1
ATOM 993 O O . THR A 1 67 ? 3.45521 10.66377 -4.05315 1.000 24.26847 64 THR A O 1
ATOM 1004 N N . ASN A 1 68 ? 4.10073 9.35302 -5.74884 1.000 22.20245 65 ASN A N 1
ATOM 1005 C CA . ASN A 1 68 ? 3.53065 10.20453 -6.78196 1.000 24.48692 65 ASN A CA 1
ATOM 1006 C C . ASN A 1 68 ? 4.13210 11.59664 -6.77433 1.000 24.23427 65 ASN A C 1
ATOM 1007 O O . ASN A 1 68 ? 3.43187 12.58673 -6.80130 1.000 27.45306 65 ASN A O 1
ATOM 1018 N N . VAL A 1 69 ? 5.45258 11.67066 -6.74034 1.000 22.48669 66 VAL A N 1
ATOM 1019 C CA . VAL A 1 69 ? 6.13542 12.95520 -6.81374 1.000 23.59734 66 VAL A CA 1
ATOM 1020 C C . VAL A 1 69 ? 7.23328 12.91387 -7.87042 1.000 22.84199 66 VAL A C 1
ATOM 1021 O O . VAL A 1 69 ? 7.83614 11.85654 -8.11727 1.000 21.93399 66 VAL A O 1
ATOM 1034 N N . PRO A 1 70 ? 7.57271 14.03610 -8.46234 1.000 22.14192 67 PRO A N 1
ATOM 1035 C CA . PRO A 1 70 ? 8.65507 14.01462 -9.43629 1.000 23.24203 67 PRO A CA 1
ATOM 1036 C C . PRO A 1 70 ? 10.00936 13.78732 -8.76676 1.000 20.98916 67 PRO A C 1
ATOM 1037 O O . PRO A 1 70 ? 10.27026 14.22235 -7.64180 1.000 22.48668 67 PRO A O 1
ATOM 1048 N N . HIS A 1 71 ? 10.90697 13.21436 -9.55753 1.000 21.22338 68 HIS A N 1
ATOM 1049 C CA . HIS A 1 71 ? 12.28508 13.01466 -9.14477 1.000 21.77608 68 HIS A CA 1
ATOM 1050 C C . HIS A 1 71 ? 12.86840 14.27678 -8.49208 1.000 21.69712 68 HIS A C 1
ATOM 1051 O O . HIS A 1 71 ? 13.54949 14.20259 -7.44630 1.000 22.02610 68 HIS A O 1
ATOM 1065 N N . SER A 1 72 ? 12.69385 15.44385 -9.12646 1.000 23.17887 69 SER A N 1
ATOM 1066 C CA . SER A 1 72 ? 13.37757 16.62839 -8.63101 1.000 25.81866 69 SER A CA 1
ATOM 1067 C C . SER A 1 72 ? 12.85150 17.03306 -7.27594 1.000 24.32902 69 SER A C 1
ATOM 1068 O O . SER A 1 72 ? 13.60564 17.58579 -6.48046 1.000 24.25795 69 SER A O 1
ATOM 1076 N N . ARG A 1 73 ? 11.60139 16.69438 -6.96858 1.000 25.42915 70 ARG A N 1
ATOM 1077 C CA . ARG A 1 73 ? 11.05488 17.00342 -5.64582 1.000 26.25292 70 ARG A CA 1
ATOM 1078 C C . ARG A 1 73 ? 11.72300 16.14234 -4.57990 1.000 23.64998 70 ARG A C 1
ATOM 1079 O O . ARG A 1 73 ? 12.04278 16.61889 -3.49405 1.000 22.79199 70 ARG A O 1
ATOM 1100 N N . ALA A 1 74 ? 11.91049 14.85261 -4.85730 1.000 22.37614 71 ALA A N 1
ATOM 1101 C CA . ALA A 1 74 ? 12.61288 13.99095 -3.90299 1.000 20.82070 71 ALA A CA 1
ATOM 1102 C C . ALA A 1 74 ? 14.04688 14.48412 -3.71558 1.000 18.61518 71 ALA A C 1
ATOM 1103 O O . ALA A 1 74 ? 14.52917 14.58157 -2.58240 1.000 20.80227 71 ALA A O 1
ATOM 1110 N N . VAL A 1 75 ? 14.73887 14.84978 -4.81579 1.000 18.19670 72 VAL A N 1
ATOM 1111 C CA . VAL A 1 75 ? 16.11732 15.32917 -4.70372 1.000 17.75980 72 VAL A CA 1
ATOM 1112 C C . VAL A 1 75 ? 16.17171 16.58029 -3.85359 1.000 16.17541 72 VAL A C 1
ATOM 1113 O O . VAL A 1 75 ? 16.96936 16.69315 -2.91869 1.000 17.12551 72 VAL A O 1
ATOM 1126 N N . GLN A 1 76 ? 15.27291 17.51295 -4.13878 1.000 16.76494 73 GLN A N 1
ATOM 1127 C CA . GLN A 1 76 ? 15.21930 18.75432 -3.36625 1.000 16.18594 73 GLN A CA 1
ATOM 1128 C C . GLN A 1 76 ? 14.97050 18.47169 -1.89657 1.000 16.12014 73 GLN A C 1
ATOM 1129 O O . GLN A 1 76 ? 15.63394 19.05874 -1.03288 1.000 16.70441 73 GLN A O 1
ATOM 1143 N N . MET A 1 77 ? 14.06190 17.54435 -1.57301 1.000 16.52281 74 MET A N 1
ATOM 1144 C CA . MET A 1 77 ? 13.76679 17.30714 -0.16646 1.000 18.38094 74 MET A CA 1
ATOM 1145 C C . MET A 1 77 ? 14.97312 16.73327 0.54904 1.000 17.06500 74 MET A C 1
ATOM 1146 O O . MET A 1 77 ? 15.24895 17.10467 1.70435 1.000 23.99737 74 MET A O 1
ATOM 1160 N N . LEU A 1 78 ? 15.70693 15.84280 -0.11171 1.000 14.90946 75 LEU A N 1
ATOM 1161 C CA . LEU A 1 78 ? 16.89995 15.26163 0.47958 1.000 15.56479 75 LEU A CA 1
ATOM 1162 C C . LEU A 1 78 ? 17.97863 16.32333 0.68480 1.000 14.82262 75 LEU A C 1
ATOM 1163 O O . LEU A 1 78 ? 18.63189 16.39122 1.73683 1.000 16.98075 75 LEU A O 1
ATOM 1179 N N . ARG A 1 79 ? 18.24041 17.12942 -0.34302 1.000 15.47531 76 ARG A N 1
ATOM 1180 C CA . ARG A 1 79 ? 19.26542 18.16262 -0.28551 1.000 13.87250 76 ARG A CA 1
ATOM 1181 C C . ARG A 1 79 ? 18.89308 19.34505 0.60700 1.000 14.41730 76 ARG A C 1
ATOM 1182 O O . ARG A 1 79 ? 19.75284 20.17992 0.90163 1.000 15.17001 76 ARG A O 1
ATOM 1203 N N . SER A 1 80 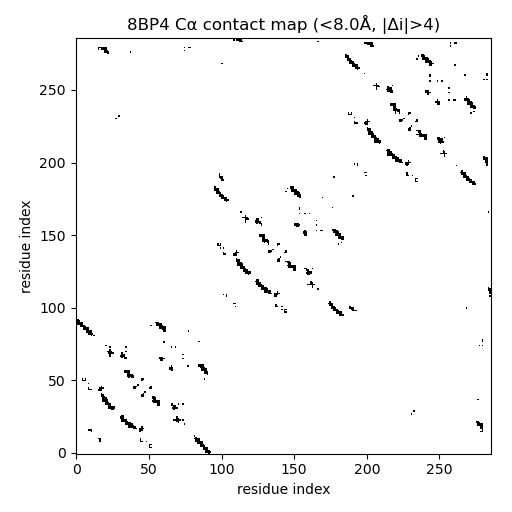? 17.64559 19.46074 1.01300 1.000 15.23318 77 SER A N 1
ATOM 1204 C CA . SER A 1 80 ? 17.25941 20.59611 1.82975 1.000 15.36216 77 SER A CA 1
ATOM 1205 C C . SER A 1 80 ? 17.68052 20.46745 3.28350 1.000 15.99380 77 SER A C 1
ATOM 1206 O O . SER A 1 80 ? 17.74847 21.50097 3.96228 1.000 17.34658 77 SER A O 1
ATOM 1214 N N . GLU A 1 81 ? 17.95635 19.23033 3.76468 1.000 15.12791 78 GLU A N 1
ATOM 1215 C CA . GLU A 1 81 ? 18.10798 18.93443 5.20738 1.000 16.37806 78 GLU A CA 1
ATOM 1216 C C . GLU A 1 81 ? 19.58273 18.91793 5.53985 1.000 16.75705 78 GLU A C 1
ATOM 1217 O O . GLU A 1 81 ? 20.32808 18.04538 5.05372 1.000 16.32278 78 GLU A O 1
ATOM 1229 N N . GLY A 1 82 ? 20.00749 19.81836 6.45027 1.000 16.12803 79 GLY A N 1
ATOM 1230 C CA . GLY A 1 82 ? 21.39996 19.92612 6.84037 1.000 17.06761 79 GLY A CA 1
ATOM 1231 C C . GLY A 1 82 ? 21.85120 19.11768 8.02432 1.000 17.56768 79 GLY A C 1
ATOM 1232 O O . GLY A 1 82 ? 23.06732 19.00446 8.19745 1.000 19.68107 79 GLY A O 1
ATOM 1236 N N . LYS A 1 83 ? 20.94322 18.53457 8.81495 1.000 17.42293 80 LYS A N 1
ATOM 1237 C CA . LYS A 1 83 ? 21.38507 17.76790 9.98383 1.000 19.43368 80 LYS A CA 1
ATOM 1238 C C . LYS A 1 83 ? 20.66781 16.42794 9.99945 1.000 16.68337 80 LYS A C 1
ATOM 1239 O O . LYS A 1 8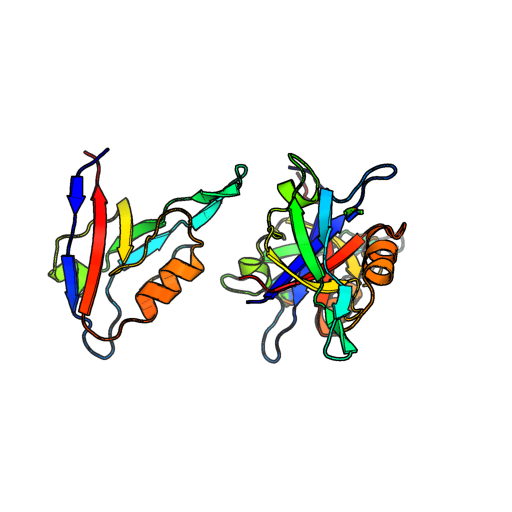3 ? 21.08782 15.53249 9.28986 1.000 17.42554 80 LYS A O 1
ATOM 1258 N N . ILE A 1 84 ? 19.58957 16.25712 10.76525 1.000 15.08843 81 ILE A N 1
ATOM 1259 C CA . ILE A 1 84 ? 18.93393 14.94491 10.84886 1.000 15.05422 81 ILE A CA 1
ATOM 1260 C C . ILE A 1 84 ? 17.86901 14.90492 9.77770 1.000 15.68586 81 ILE A C 1
ATOM 1261 O O . ILE A 1 84 ? 17.21195 15.91884 9.46928 1.000 18.38355 81 ILE A O 1
ATOM 1277 N N . ILE A 1 85 ? 17.70579 13.73614 9.17233 1.000 13.94356 82 ILE A N 1
ATOM 1278 C CA . ILE A 1 85 ? 16.66983 13.48258 8.16657 1.000 14.64890 82 ILE A CA 1
ATOM 1279 C C . ILE A 1 85 ? 16.09245 12.08357 8.38611 1.000 13.94619 82 ILE A C 1
ATOM 1280 O O . ILE A 1 85 ? 16.84639 11.09821 8.45168 1.000 14.72258 82 ILE A O 1
ATOM 1296 N N . THR A 1 86 ? 14.76148 11.99835 8.54039 1.000 13.34611 83 THR A N 1
ATOM 1297 C CA . THR A 1 86 ? 14.07231 10.71313 8.69747 1.000 13.09608 83 THR A CA 1
ATOM 1298 C C . THR A 1 86 ? 13.68951 10.17397 7.33913 1.000 12.90133 83 THR A C 1
ATOM 1299 O O . THR A 1 86 ? 12.97127 10.84019 6.59211 1.000 14.33833 83 THR A O 1
ATOM 1310 N N . ILE A 1 87 ? 14.08220 8.95939 7.09166 1.000 14.41466 84 ILE A N 1
ATOM 1311 C CA . ILE A 1 87 ? 13.77540 8.26904 5.82711 1.000 14.95684 84 ILE A CA 1
ATOM 1312 C C . ILE A 1 87 ? 12.86445 7.09241 6.16326 1.000 14.98052 84 ILE A C 1
ATOM 1313 O O . ILE A 1 87 ? 13.21127 6.23393 6.99520 1.000 15.80430 84 ILE A O 1
ATOM 1329 N N . VAL A 1 88 ? 11.68660 7.03612 5.54543 1.000 15.59374 85 VAL A N 1
ATOM 1330 C CA . VAL A 1 88 ? 10.78654 5.89925 5.67234 1.000 15.13319 85 VAL A CA 1
ATOM 1331 C C . VAL A 1 88 ? 10.75772 5.23355 4.31295 1.000 14.51731 85 VAL A C 1
ATOM 1332 O O . VAL A 1 88 ? 10.41883 5.88120 3.31274 1.000 14.91999 85 VAL A O 1
ATOM 1345 N N . ALA A 1 89 ? 11.02650 3.95154 4.28161 1.000 17.05971 86 ALA A N 1
ATOM 1346 C CA . ALA A 1 89 ? 11.11732 3.18113 3.05292 1.000 17.08342 86 ALA A CA 1
ATOM 1347 C C . ALA A 1 89 ? 10.42668 1.85611 3.22906 1.000 18.30460 86 ALA A C 1
ATOM 1348 O O . ALA A 1 89 ? 10.02111 1.48759 4.33234 1.000 18.30197 86 ALA A O 1
ATOM 1355 N N . SER A 1 90 ? 10.25930 1.15417 2.12978 1.000 18.54411 87 SER A N 1
ATOM 1356 C CA . SER A 1 90 ? 9.66386 -0.15387 2.18464 1.000 20.36273 87 SER A CA 1
ATOM 1357 C C . SER A 1 90 ? 10.46785 -1.12191 1.31473 1.000 17.20450 87 SER A C 1
ATOM 1358 O O . SER A 1 90 ? 11.13098 -0.75589 0.33827 1.000 18.37303 87 SER A O 1
ATOM 1366 N N . ARG A 1 91 ? 10.47705 -2.36060 1.76429 1.000 18.26248 88 ARG A N 1
ATOM 1367 C CA . ARG A 1 91 ? 11.32889 -3.40282 1.21078 1.000 16.47018 88 ARG A CA 1
ATOM 1368 C C . ARG A 1 91 ? 10.54838 -4.69546 1.17247 1.000 17.41240 88 ARG A C 1
ATOM 1369 O O . ARG A 1 91 ? 9.96075 -5.10519 2.18495 1.000 20.03901 88 ARG A O 1
ATOM 1390 N N . GLN A 1 92 ? 10.52303 -5.35078 0.00962 1.000 16.85444 89 GLN A N 1
ATOM 1391 C CA . GLN A 1 92 ? 9.87784 -6.63937 -0.16507 1.000 18.21249 89 GLN A CA 1
ATOM 1392 C C . GLN A 1 92 ? 10.92436 -7.74026 -0.20946 1.000 17.22292 89 GLN A C 1
ATOM 1393 O O . GLN A 1 92 ? 12.07235 -7.51929 -0.55990 1.000 18.16248 89 GLN A O 1
ATOM 1407 N N . GLN A 1 93 ? 10.49969 -8.95675 0.18780 1.000 21.03913 90 GLN A N 1
ATOM 1408 C CA . GLN A 1 93 ? 11.41665 -10.08287 0.19838 1.000 21.79452 90 GLN A CA 1
ATOM 1409 C C . GLN A 1 93 ? 11.87445 -10.50540 -1.21668 1.000 20.98652 90 GLN A C 1
ATOM 1410 O O . GLN A 1 93 ? 12.96232 -11.09407 -1.33681 1.000 22.15243 90 GLN A O 1
ATOM 1425 N N . ALA B 1 1 ? 4.15765 6.85474 -28.32909 1.000 62.67045 -2 ALA B N 1
ATOM 1426 C CA . ALA B 1 1 ? 3.04264 7.79231 -28.62522 1.000 61.67296 -2 ALA B CA 1
ATOM 1427 C C . ALA B 1 1 ? 3.16054 8.31049 -30.06341 1.000 59.45164 -2 ALA B C 1
ATOM 1428 O O . ALA B 1 1 ? 3.78851 7.65984 -30.91409 1.000 59.26741 -2 ALA B O 1
ATOM 1437 N N . GLY B 1 2 ? 2.55201 9.46696 -30.33944 1.000 55.60644 -1 GLY B N 1
ATOM 1438 C CA . GLY B 1 2 ? 2.65314 10.07626 -31.65693 1.000 51.33751 -1 GLY B CA 1
ATOM 1439 C C . GLY B 1 2 ? 4.09108 10.40285 -32.03088 1.000 47.67391 -1 GLY B C 1
ATOM 1440 O O . GLY B 1 2 ? 5.00348 10.43020 -31.19891 1.000 47.63707 -1 GLY B O 1
ATOM 1444 N N . SER B 1 3 ? 4.27425 10.72018 -33.31460 1.000 41.61794 0 SER B N 1
ATOM 1445 C CA . SER B 1 3 ? 5.62127 10.89224 -33.84936 1.000 39.03078 0 SER B CA 1
ATOM 1446 C C . SER B 1 3 ? 6.15284 12.32107 -33.76158 1.000 34.31706 0 SER B C 1
ATOM 1447 O O . SER B 1 3 ? 7.37002 12.51868 -33.59862 1.000 32.33788 0 SER B O 1
ATOM 1455 N N . THR B 1 4 ? 5.30345 13.32012 -33.95754 1.000 32.91688 1 THR B N 1
ATOM 1456 C CA . THR B 1 4 ? 5.74400 14.70293 -33.89305 1.000 32.98270 1 THR B CA 1
ATOM 1457 C C . THR B 1 4 ? 5.69782 15.15799 -32.45481 1.000 30.47187 1 THR B C 1
ATOM 1458 O O . THR B 1 4 ? 4.68390 14.97043 -31.77426 1.000 34.45126 1 THR B O 1
ATOM 1469 N N . ILE B 1 5 ? 6.79450 15.75426 -31.99330 1.000 27.17411 2 ILE B N 1
ATOM 1470 C CA . ILE B 1 5 ? 6.85494 16.25559 -30.63304 1.000 29.22959 2 ILE B CA 1
ATOM 1471 C C . ILE B 1 5 ? 7.09654 17.75320 -30.68495 1.000 23.66842 2 ILE B C 1
ATOM 1472 O O . ILE B 1 5 ? 7.78619 18.26135 -31.57856 1.000 23.54734 2 ILE B O 1
ATOM 1488 N N . ILE B 1 6 ? 6.46153 18.45978 -29.75027 1.000 22.88938 3 ILE B N 1
ATOM 1489 C CA . ILE B 1 6 ? 6.54657 19.90466 -29.68033 1.000 25.99765 3 ILE B CA 1
ATOM 1490 C C . ILE B 1 6 ? 6.87356 20.23465 -28.24875 1.000 26.24503 3 ILE B C 1
ATOM 1491 O O . ILE B 1 6 ? 6.25138 19.69779 -27.33146 1.000 27.69783 3 ILE B O 1
ATOM 1507 N N . THR B 1 7 ? 7.88139 21.03687 -28.06164 1.000 24.63960 4 THR B N 1
ATOM 1508 C CA . THR B 1 7 ? 8.16784 21.52195 -26.72856 1.000 27.92680 4 THR B CA 1
ATOM 1509 C C . THR B 1 7 ? 8.67074 22.94845 -26.80316 1.000 25.92395 4 THR B C 1
ATOM 1510 O O . THR B 1 7 ? 9.09127 23.44427 -27.86280 1.000 26.87668 4 THR B O 1
ATOM 1521 N N . SER B 1 8 ? 8.56626 23.63907 -25.68350 1.000 25.74760 5 SER B N 1
ATOM 1522 C CA . SER B 1 8 ? 9.03540 25.00901 -25.59954 1.000 24.44746 5 SER B CA 1
ATOM 1523 C C . SER B 1 8 ? 9.95401 25.08305 -24.40100 1.000 22.31036 5 SER B C 1
ATOM 1524 O O . SER B 1 8 ? 9.57959 24.64570 -23.29884 1.000 25.09225 5 SER B O 1
ATOM 1532 N N . LEU B 1 9 ? 11.17139 25.54342 -24.63646 1.000 20.35749 6 LEU B N 1
ATOM 1533 C CA . LEU B 1 9 ? 12.21082 25.61997 -23.61813 1.000 19.92584 6 LEU B CA 1
ATOM 1534 C C . LEU B 1 9 ? 12.45534 27.07792 -23.26285 1.000 20.63648 6 LEU B C 1
ATOM 1535 O O . LEU B 1 9 ? 12.47890 27.95797 -24.13519 1.000 21.94977 6 LEU B O 1
ATOM 1551 N N . GLN B 1 10 ? 12.62988 27.35571 -21.97780 1.000 22.25507 7 GLN B N 1
ATOM 1552 C CA . GLN B 1 10 ? 12.93996 28.71040 -21.55366 1.000 22.28404 7 GLN B CA 1
ATOM 1553 C C . GLN B 1 10 ? 14.43634 28.91126 -21.38205 1.000 19.86270 7 GLN B C 1
ATOM 1554 O O . GLN B 1 10 ? 15.07395 28.21018 -20.60774 1.000 20.20746 7 GLN B O 1
ATOM 1568 N N . ARG B 1 11 ? 15.01091 29.79669 -22.18615 1.000 20.16535 8 ARG B N 1
ATOM 1569 C CA . ARG B 1 11 ? 16.44174 30.08249 -22.05961 1.000 20.30485 8 ARG B CA 1
ATOM 1570 C C . ARG B 1 11 ? 16.71088 30.67711 -20.67585 1.000 19.72057 8 ARG B C 1
ATOM 1571 O O . ARG B 1 11 ? 15.89750 31.42816 -20.15344 1.000 22.43404 8 ARG B O 1
ATOM 1592 N N . LYS B 1 12 ? 17.85377 30.36891 -20.11366 1.000 17.89667 9 LYS B N 1
ATOM 1593 C CA . LYS B 1 12 ? 18.31757 31.00725 -18.88944 1.000 18.03353 9 LYS B CA 1
ATOM 1594 C C . LYS B 1 12 ? 19.70423 31.57756 -19.11989 1.000 17.18869 9 LYS B C 1
ATOM 1595 O O . LYS B 1 12 ? 20.58039 30.91699 -19.70950 1.000 16.98076 9 LYS B O 1
ATOM 1614 N N . GLU B 1 13 ? 19.91082 32.82369 -18.70645 1.000 16.61492 10 GLU B N 1
ATOM 1615 C CA . GLU B 1 13 ? 21.20022 33.43175 -18.85683 1.000 15.43847 10 GLU B CA 1
ATOM 1616 C C . GLU B 1 13 ? 22.28288 32.55927 -18.22935 1.000 14.75418 10 GLU B C 1
ATOM 1617 O O . GLU B 1 13 ? 22.14842 32.04902 -17.09354 1.000 16.17803 10 GLU B O 1
ATOM 1629 N N . GLY B 1 14 ? 23.36716 32.35722 -18.98788 1.000 15.42267 11 GLY B N 1
ATOM 1630 C CA . GLY B 1 14 ? 24.47750 31.56876 -18.54857 1.000 14.22781 11 GLY B CA 1
ATOM 1631 C C . GLY B 1 14 ? 24.35418 30.08677 -18.76616 1.000 15.43584 11 GLY B C 1
ATOM 1632 O O . GLY B 1 14 ? 25.23671 29.33004 -18.31812 1.000 15.74113 11 GLY B O 1
ATOM 1636 N N . HIS B 1 15 ? 23.26536 29.65004 -19.40299 1.000 14.85156 12 HIS B N 1
ATOM 1637 C CA . HIS B 1 15 ? 23.06986 28.24049 -19.68256 1.000 15.19634 12 HIS B CA 1
ATOM 1638 C C . HIS B 1 15 ? 22.74727 28.04219 -21.16205 1.000 16.02275 12 HIS B C 1
ATOM 1639 O O . HIS B 1 15 ? 22.12539 28.87380 -21.81538 1.000 16.93601 12 HIS B O 1
ATOM 1653 N N . SER B 1 16 ? 23.14014 26.88008 -21.67038 1.000 15.31740 13 SER B N 1
ATOM 1654 C CA . SER B 1 16 ? 22.72407 26.39550 -22.98527 1.000 15.09107 13 SER B CA 1
ATOM 1655 C C . SER B 1 16 ? 21.37890 25.73625 -22.83736 1.000 14.35151 13 SER B C 1
ATOM 1656 O O . SER B 1 16 ? 20.85007 25.54999 -21.74376 1.000 17.28342 13 SER B O 1
ATOM 1664 N N . LEU B 1 17 ? 20.77084 25.36960 -23.97379 1.000 14.29887 14 LEU B N 1
ATOM 1665 C CA . LEU B 1 17 ? 19.49453 24.67143 -23.96719 1.000 16.11487 14 LEU B CA 1
ATOM 1666 C C . LEU B 1 17 ? 19.67971 23.23686 -23.53466 1.000 17.62295 14 LEU B C 1
ATOM 1667 O O . LEU B 1 17 ? 18.75889 22.65105 -22.93929 1.000 20.18377 14 LEU B O 1
ATOM 1683 N N . GLY B 1 18 ? 20.81286 22.63532 -23.87365 1.000 16.62546 15 GLY B N 1
ATOM 1684 C CA . GLY B 1 18 ? 21.11221 21.30615 -23.44195 1.000 17.15973 15 GLY B CA 1
ATOM 1685 C C . GLY B 1 18 ? 20.98570 20.19899 -24.44168 1.000 18.04931 15 GLY B C 1
ATOM 1686 O O . GLY B 1 18 ? 20.74150 19.05412 -24.03169 1.000 19.07837 15 GLY B O 1
ATOM 1690 N N . PHE B 1 19 ? 21.15874 20.46696 -25.73570 1.000 17.98615 16 PHE B N 1
ATOM 1691 C CA . PHE B 1 19 ? 21.20109 19.35544 -26.68344 1.000 18.84413 16 PHE B CA 1
ATOM 1692 C C . PHE B 1 19 ? 22.17793 19.69522 -27.77690 1.000 17.89404 16 PHE B C 1
ATOM 1693 O O . PHE B 1 19 ? 22.62158 20.81682 -27.90531 1.000 19.23365 16 PHE B O 1
ATOM 1710 N N . SER B 1 20 ? 22.60723 18.68866 -28.52463 1.000 17.30186 17 SER B N 1
ATOM 1711 C CA . SER B 1 20 ? 23.53365 18.85409 -29.64028 1.000 17.82297 17 SER B CA 1
ATOM 1712 C C . SER B 1 20 ? 22.83445 18.45182 -30.93694 1.000 17.40451 17 SER B C 1
ATOM 1713 O O . SER B 1 20 ? 21.97651 17.56441 -30.91951 1.000 17.80980 17 SER B O 1
ATOM 1721 N N . ILE B 1 21 ? 23.19670 19.12870 -32.03461 1.000 16.95181 18 ILE B N 1
ATOM 1722 C CA . ILE B 1 21 ? 22.62553 18.84685 -33.33963 1.000 17.37555 18 ILE B CA 1
ATOM 1723 C C . ILE B 1 21 ? 23.74066 18.59686 -34.34672 1.000 17.39398 18 ILE B C 1
ATOM 1724 O O . ILE B 1 21 ? 24.85138 19.13257 -34.25336 1.000 19.93373 18 ILE B O 1
ATOM 1740 N N . THR B 1 22 ? 23.41646 17.72356 -35.30235 1.000 17.21764 19 THR B N 1
ATOM 1741 C CA . THR B 1 22 ? 24.32454 17.36964 -36.38291 1.000 18.24146 19 THR B CA 1
ATOM 1742 C C . THR B 1 22 ? 23.50309 17.25906 -37.64319 1.000 18.47570 19 THR B C 1
ATOM 1743 O O . THR B 1 22 ? 22.29329 17.42224 -37.66008 1.000 21.42076 19 THR B O 1
ATOM 1754 N N . GLY B 1 23 ? 24.17607 17.07106 -38.72358 1.000 21.97345 20 GLY B N 1
ATOM 1755 C CA . GLY B 1 23 ? 23.49303 17.00574 -39.98906 1.000 22.78409 20 GLY B CA 1
ATOM 1756 C C . GLY B 1 23 ? 23.35676 18.36127 -40.63161 1.000 22.56301 20 GLY B C 1
ATOM 1757 O O . GLY B 1 23 ? 24.13446 19.26033 -40.37974 1.000 22.69197 20 GLY B O 1
ATOM 1761 N N . GLY B 1 24 ? 22.38003 18.47683 -41.53491 1.000 23.11308 21 GLY B N 1
ATOM 1762 C CA . GLY B 1 24 ? 22.23550 19.71072 -42.27677 1.000 25.26333 21 GLY B CA 1
ATOM 1763 C C . GLY B 1 24 ? 23.39446 19.95652 -43.22496 1.000 23.64209 21 GLY B C 1
ATOM 1764 O O . GLY B 1 24 ? 23.80093 21.10382 -43.41850 1.000 23.95791 21 GLY B O 1
ATOM 1768 N N . PHE B 1 25 ? 23.93480 18.88923 -43.83484 1.000 24.43166 22 PHE B N 1
ATOM 1769 C CA . PHE B 1 25 ? 25.06403 18.97324 -44.76910 1.000 24.32111 22 PHE B CA 1
ATOM 1770 C C . PHE B 1 25 ? 24.54037 19.28402 -46.17165 1.000 22.03138 22 PHE B C 1
ATOM 1771 O O . PHE B 1 25 ? 23.43474 18.88127 -46.52454 1.000 21.14968 22 PHE B O 1
ATOM 1788 N N . LYS B 1 26 ? 25.30258 20.07489 -46.92614 1.000 23.94738 23 LYS B N 1
ATOM 1789 C CA . LYS B 1 26 ? 24.91570 20.42761 -48.30074 1.000 23.68683 23 LYS B CA 1
ATOM 1790 C C . LYS B 1 26 ? 25.19185 19.26164 -49.22920 1.000 22.54460 23 LYS B C 1
ATOM 1791 O O . LYS B 1 26 ? 26.30353 18.74391 -49.26551 1.000 25.03435 23 LYS B O 1
ATOM 1810 N N . GLN B 1 27 ? 24.16679 18.82366 -49.90456 1.000 22.05506 24 GLN B N 1
ATOM 1811 C CA . GLN B 1 27 ? 24.27502 17.70888 -50.83020 1.000 22.18929 24 GLN B CA 1
ATOM 1812 C C . GLN B 1 27 ? 24.53034 18.21351 -52.24339 1.000 22.94464 24 GLN B C 1
ATOM 1813 O O . GLN B 1 27 ? 24.51997 19.41577 -52.52259 1.000 23.90527 24 GLN B O 1
ATOM 1827 N N . ALA B 1 28 ? 24.72934 17.25915 -53.14847 1.000 23.20783 25 ALA B N 1
ATOM 1828 C CA . ALA B 1 28 ? 25.12817 17.58643 -54.51669 1.000 26.87667 25 ALA B CA 1
ATOM 1829 C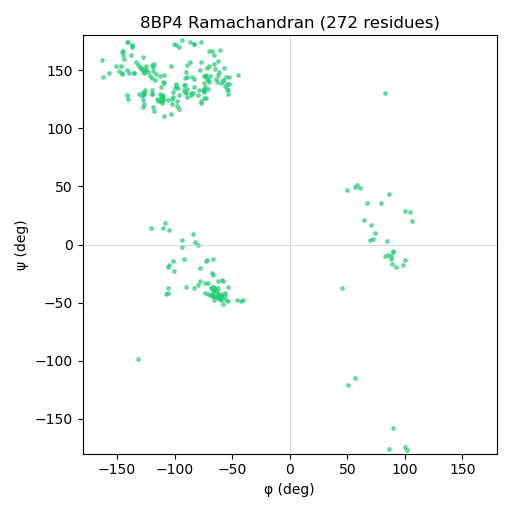 C . ALA B 1 28 ? 24.15358 18.53940 -55.21720 1.000 27.45045 25 ALA B C 1
ATOM 1830 O O . ALA B 1 28 ? 24.62169 19.38489 -56.01556 1.000 31.84041 25 ALA B O 1
ATOM 1837 N N . ASP B 1 29 ? 22.82464 18.37658 -55.08465 1.000 27.80048 26 ASP B N 1
ATOM 1838 C CA . ASP B 1 29 ? 21.79952 19.21029 -55.77631 1.000 29.11639 26 ASP B CA 1
ATOM 1839 C C . ASP B 1 29 ? 21.64219 20.53154 -55.03244 1.000 26.35559 26 ASP B C 1
ATOM 1840 O O . ASP B 1 29 ? 20.83202 21.32304 -55.43591 1.000 27.70309 26 ASP B O 1
ATOM 1849 N N . GLY B 1 30 ? 22.36831 20.78049 -53.92375 1.000 26.51349 27 GLY B N 1
ATOM 1850 C CA . GLY B 1 30 ? 22.12958 21.99248 -53.13530 1.000 26.74771 27 GLY B CA 1
ATOM 1851 C C . GLY B 1 30 ? 21.09068 21.85433 -52.03722 1.000 27.22936 27 GLY B C 1
ATOM 1852 O O . GLY B 1 30 ? 20.95808 22.78264 -51.21459 1.000 30.72713 27 GLY B O 1
ATOM 1856 N N . GLN B 1 31 ? 20.40806 20.73564 -51.93988 1.000 24.40009 28 GLN B N 1
ATOM 1857 C CA . GLN B 1 31 ? 19.50861 20.38479 -50.82697 1.000 25.46600 28 GLN B CA 1
ATOM 1858 C C . GLN B 1 31 ? 20.31802 20.00161 -49.59659 1.000 23.94476 28 GLN B C 1
ATOM 1859 O O . GLN B 1 31 ? 21.38500 19.40451 -49.67616 1.000 30.00599 28 GLN B O 1
ATOM 1873 N N . TYR B 1 32 ? 19.78842 20.35575 -48.42357 1.000 19.51529 29 TYR B N 1
ATOM 1874 C CA . TYR B 1 32 ? 20.44562 20.05676 -47.15240 1.000 20.02588 29 TYR B CA 1
ATOM 1875 C C . TYR B 1 32 ? 19.84433 18.82667 -46.51091 1.000 21.12074 29 TYR B C 1
ATOM 1876 O O . TYR B 1 32 ? 18.63247 18.63256 -46.53945 1.000 24.38163 29 TYR B O 1
ATOM 1894 N N . SER B 1 33 ? 20.71065 17.98263 -45.96186 1.000 20.94439 30 SER B N 1
ATOM 1895 C CA . SER B 1 33 ? 20.24320 16.80392 -45.25261 1.000 20.15220 30 SER B CA 1
ATOM 1896 C C . SER B 1 33 ? 19.55846 17.20213 -43.93209 1.000 20.08114 30 SER B C 1
ATOM 1897 O O . SER B 1 33 ? 19.66684 18.33447 -43.46310 1.000 20.74173 30 SER B O 1
ATOM 1905 N N . GLY B 1 34 ? 18.86327 16.22608 -43.35536 1.000 20.46538 31 GLY B N 1
ATOM 1906 C CA . GLY B 1 34 ? 18.13559 16.45729 -42.12461 1.000 20.59961 31 GLY B CA 1
ATOM 1907 C C . GLY B 1 34 ? 19.07691 16.86164 -41.01143 1.000 18.70465 31 GLY B C 1
ATOM 1908 O O . GLY B 1 34 ? 20.22322 16.43241 -40.94861 1.000 18.61253 31 GLY B O 1
ATOM 1912 N N . ILE B 1 35 ? 18.53965 17.68880 -40.10560 1.000 16.95181 32 ILE B N 1
ATOM 1913 C CA . ILE B 1 35 ? 19.21798 18.08721 -38.89091 1.000 17.22026 32 ILE B CA 1
ATOM 1914 C C . ILE B 1 35 ? 18.69765 17.20496 -37.77545 1.000 15.78326 32 ILE B C 1
ATOM 1915 O O . ILE B 1 35 ? 17.49208 17.18708 -37.49914 1.000 17.17815 32 ILE B O 1
ATOM 1931 N N . TYR B 1 36 ? 19.62816 16.52961 -37.13211 1.000 15.87800 33 TYR B N 1
ATOM 1932 C CA . TYR B 1 36 ? 19.31492 15.54986 -36.08937 1.000 16.63336 33 TYR B CA 1
ATOM 1933 C C . TYR B 1 36 ? 19.79499 16.04400 -34.72951 1.000 16.22277 33 TYR B C 1
ATOM 1934 O O . TYR B 1 36 ? 20.85991 16.62614 -34.61342 1.000 16.40964 33 TYR B O 1
ATOM 1952 N N . ILE B 1 37 ? 19.01449 15.71074 -33.70852 1.000 16.41490 34 ILE B N 1
ATOM 1953 C CA . ILE B 1 37 ? 19.49160 15.80954 -32.33680 1.000 17.33870 34 ILE B CA 1
ATOM 1954 C C . ILE B 1 37 ? 20.40243 14.60969 -32.09119 1.000 16.83866 34 ILE B C 1
ATOM 1955 O O . ILE B 1 37 ? 20.00307 13.46012 -32.26308 1.000 19.47052 34 ILE B O 1
ATOM 1971 N N . SER B 1 38 ? 21.65472 14.86878 -31.71915 1.000 17.82560 35 SER B N 1
ATOM 1972 C CA . SER B 1 38 ? 22.60139 13.79194 -31.47313 1.000 19.65214 35 SER B CA 1
ATOM 1973 C C . SER B 1 38 ? 22.78172 13.47746 -30.00613 1.000 21.29181 35 SER B C 1
ATOM 1974 O O . SER B 1 38 ? 23.19123 12.35818 -29.68598 1.000 23.64997 35 SER B O 1
ATOM 1982 N N . LYS B 1 39 ? 22.47822 14.42288 -29.12088 1.000 20.61541 36 LYS B N 1
ATOM 1983 C CA . LYS B 1 39 ? 22.68124 14.20764 -27.69760 1.000 20.12588 36 LYS B CA 1
ATOM 1984 C C . LYS B 1 39 ? 21.76541 15.14574 -26.94338 1.000 17.66508 36 LYS B C 1
ATOM 1985 O O . LYS B 1 39 ? 21.52735 16.27108 -27.36730 1.000 19.30209 36 LYS B O 1
ATOM 2004 N N . ILE B 1 40 ? 21.30922 14.68010 -25.78586 1.000 20.16535 37 ILE B N 1
ATOM 2005 C CA . ILE B 1 40 ? 20.67070 15.47943 -24.74360 1.000 21.40498 37 ILE B CA 1
ATOM 2006 C C . ILE B 1 40 ? 21.64578 15.51454 -23.57671 1.000 21.94451 37 ILE B C 1
ATOM 2007 O O . ILE B 1 40 ? 21.99447 14.45613 -23.03655 1.000 23.67366 37 ILE B O 1
ATOM 2023 N N . ALA B 1 41 ? 22.05852 16.71003 -23.16701 1.000 21.37604 38 ALA B N 1
ATOM 2024 C CA . ALA B 1 41 ? 22.99884 16.83498 -22.06374 1.000 23.17623 38 ALA B CA 1
ATOM 2025 C C . ALA B 1 41 ? 22.29016 16.55408 -20.74702 1.000 23.24468 38 ALA B C 1
ATOM 2026 O O . ALA B 1 41 ? 21.17905 17.03950 -20.48551 1.000 22.35510 38 ALA B O 1
ATOM 2033 N N . LYS B 1 42 ? 22.91519 15.72050 -19.92075 1.000 25.81603 39 LYS B N 1
ATOM 2034 C CA . LYS B 1 42 ? 22.33726 15.40323 -18.62491 1.000 28.33740 39 LYS B CA 1
ATOM 2035 C C . LYS B 1 42 ? 22.13709 16.67575 -17.81491 1.000 28.89009 39 LYS B C 1
ATOM 2036 O O . LYS B 1 42 ? 22.97007 17.58202 -17.85431 1.000 28.22422 39 LYS B O 1
ATOM 2040 N N . ASP B 1 43 ? 21.01144 16.75123 -17.09302 1.000 29.93495 40 ASP B N 1
ATOM 2041 C CA . ASP B 1 43 ? 20.65891 17.80080 -16.12609 1.000 32.13785 40 ASP B CA 1
ATOM 2042 C C . ASP B 1 43 ? 20.30093 19.13280 -16.75925 1.000 29.85863 40 ASP B C 1
ATOM 2043 O O . ASP B 1 43 ? 19.99389 20.10777 -16.06534 1.000 32.69316 40 ASP B O 1
ATOM 2052 N N . SER B 1 44 ? 20.24702 19.18217 -18.06386 1.000 25.88183 41 SER B N 1
ATOM 2053 C CA . SER B 1 44 ? 20.07610 20.41538 -18.79792 1.000 21.82871 41 SER B CA 1
ATOM 2054 C C . SER B 1 44 ? 18.60481 20.80000 -18.86321 1.000 20.94178 41 SER B C 1
ATOM 2055 O O . SER B 1 44 ? 17.71847 20.01471 -18.53808 1.000 22.22612 41 SER B O 1
ATOM 2063 N N . ILE B 1 45 ? 18.36752 22.00536 -19.38789 1.000 22.97094 42 ILE B N 1
ATOM 2064 C CA . ILE B 1 45 ? 17.00088 22.44454 -19.64484 1.000 22.27614 42 ILE B CA 1
ATOM 2065 C C . ILE B 1 45 ? 16.24957 21.42291 -20.50618 1.000 22.82619 42 ILE B C 1
ATOM 2066 O O . ILE B 1 45 ? 15.11777 21.03024 -20.22098 1.000 22.84725 42 ILE B O 1
ATOM 2082 N N . ALA B 1 46 ? 16.87376 20.97340 -21.61174 1.000 19.32316 43 ALA B N 1
ATOM 2083 C CA . ALA B 1 46 ? 16.20371 20.02597 -22.49138 1.000 19.69688 43 ALA B CA 1
ATOM 2084 C C . ALA B 1 46 ? 15.98597 18.69085 -21.81069 1.000 22.32877 43 ALA B C 1
ATOM 2085 O O . ALA B 1 46 ? 14.95540 18.04278 -22.05301 1.000 24.21583 43 ALA B O 1
ATOM 2092 N N . ALA B 1 47 ? 16.93711 18.24482 -20.97467 1.000 22.99728 44 ALA B N 1
ATOM 2093 C CA . ALA B 1 47 ? 16.70086 16.99237 -20.24428 1.000 24.63168 44 ALA B CA 1
ATOM 2094 C C . ALA B 1 47 ? 15.54410 17.11946 -19.24653 1.000 25.67654 44 ALA B C 1
ATOM 2095 O O . ALA B 1 47 ? 14.65118 16.27369 -19.21600 1.000 27.73204 44 ALA B O 1
ATOM 2102 N N . VAL B 1 48 ? 15.51031 18.20484 -18.47961 1.000 26.71352 45 VAL B N 1
ATOM 2103 C CA . VAL B 1 48 ? 14.47239 18.33608 -17.46232 1.000 29.17696 45 VAL B CA 1
ATOM 2104 C C . VAL B 1 48 ? 13.11419 18.43214 -18.12399 1.000 30.04285 45 VAL B C 1
ATOM 2105 O O . VAL B 1 48 ? 12.16651 17.75558 -17.72023 1.000 32.84581 45 VAL B O 1
ATOM 2118 N N . ASP B 1 49 ? 13.04434 19.13576 -19.26374 1.000 27.34518 46 ASP B N 1
ATOM 2119 C CA . ASP B 1 49 ? 11.81007 19.20205 -20.02332 1.000 28.47423 46 ASP B CA 1
ATOM 2120 C C . ASP B 1 49 ? 11.39589 17.81225 -20.48238 1.000 28.84798 46 ASP B C 1
ATOM 2121 O O . ASP B 1 49 ? 10.22031 17.43620 -20.37710 1.000 31.57460 46 ASP B O 1
ATOM 2130 N N . GLY B 1 50 ? 12.35103 17.02468 -20.97117 1.000 27.04251 47 GLY B N 1
ATOM 2131 C CA . GLY B 1 50 ? 12.13957 15.63718 -21.20679 1.000 28.10051 47 GLY B CA 1
ATOM 2132 C C . GLY B 1 50 ? 11.52591 15.26946 -22.54082 1.000 28.25843 47 GLY B C 1
ATOM 2133 O O . GLY B 1 50 ? 11.44188 14.07496 -22.82925 1.000 31.06664 47 GLY B O 1
ATOM 2137 N N . LYS B 1 51 ? 11.05486 16.23338 -23.34429 1.000 25.89500 48 LYS B N 1
ATOM 2138 C CA . LYS B 1 51 ? 10.29450 15.86822 -24.55004 1.000 25.62391 48 LYS B CA 1
ATOM 2139 C C . LYS B 1 51 ? 11.19110 15.52684 -25.73410 1.000 25.39493 48 LYS B C 1
ATOM 2140 O O . LYS B 1 51 ? 10.84396 14.66245 -26.55156 1.000 27.10302 48 LYS B O 1
ATOM 2144 N N . LEU B 1 52 ? 12.29875 16.23874 -25.88778 1.000 23.73683 49 LEU B N 1
ATOM 2145 C CA . LEU B 1 52 ? 13.20346 15.97741 -26.99777 1.000 21.84978 49 LEU B CA 1
ATOM 2146 C C . LEU B 1 52 ? 14.04986 14.74728 -26.70637 1.000 21.85768 49 LEU B C 1
ATOM 2147 O O . LEU B 1 52 ? 14.38365 14.45778 -25.56044 1.000 25.32912 49 LEU B O 1
ATOM 2163 N N . SER B 1 53 ? 14.43911 14.04634 -27.78382 1.000 22.48406 50 SER B N 1
ATOM 2164 C CA . SER B 1 53 ? 15.27017 12.86676 -27.65924 1.000 22.99729 50 SER B CA 1
ATOM 2165 C C . SER B 1 53 ? 16.33100 12.80838 -28.73869 1.000 21.39709 50 SER B C 1
ATOM 2166 O O . SER B 1 53 ? 16.11866 13.22951 -29.88751 1.000 20.48908 50 SER B O 1
ATOM 2174 N N . ALA B 1 54 ? 17.46132 12.23961 -28.37018 1.000 22.63933 51 ALA B N 1
ATOM 2175 C CA . ALA B 1 54 ? 18.48106 11.94826 -29.36222 1.000 21.99190 51 ALA B CA 1
ATOM 2176 C C . ALA B 1 54 ? 17.89844 11.06676 -30.45731 1.000 21.52078 51 ALA B C 1
ATOM 2177 O O . ALA B 1 54 ? 17.19982 10.10089 -30.18553 1.000 23.74472 51 ALA B O 1
ATOM 2184 N N . GLY B 1 55 ? 18.21342 11.39698 -31.69965 1.000 21.36287 52 GLY B N 1
ATOM 2185 C CA . GLY B 1 55 ? 17.70189 10.73516 -32.89809 1.000 21.35760 52 GLY B CA 1
ATOM 2186 C C . GLY B 1 55 ? 16.54875 11.43545 -33.58098 1.000 20.37328 52 GLY B C 1
ATOM 2187 O O . GLY B 1 55 ? 16.22218 11.11547 -34.75504 1.000 21.35760 52 GLY B O 1
ATOM 2191 N N . ASP B 1 56 ? 15.88412 12.34890 -32.88296 1.000 19.56529 53 ASP B N 1
ATOM 2192 C CA . ASP B 1 56 ? 14.84097 13.10674 -33.52570 1.000 19.29682 53 ASP B CA 1
ATOM 2193 C C . ASP B 1 56 ? 15.42888 13.97734 -34.62042 1.000 18.45725 53 ASP B C 1
ATOM 2194 O O . ASP B 1 56 ? 16.56055 14.45667 -34.52451 1.000 18.04931 53 ASP B O 1
ATOM 2203 N N . ILE B 1 57 ? 14.62456 14.25265 -35.64234 1.000 18.96521 54 ILE B N 1
ATOM 2204 C CA . ILE B 1 57 ? 14.96282 15.23204 -36.66178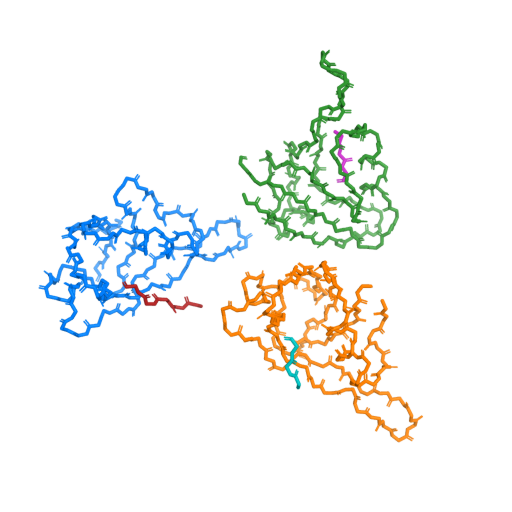 1.000 18.59411 54 ILE B CA 1
ATOM 2205 C C . ILE B 1 57 ? 14.23529 16.51871 -36.33087 1.000 18.46780 54 ILE B C 1
ATOM 2206 O O . ILE B 1 57 ? 13.04743 16.50059 -35.97808 1.000 20.23903 54 ILE B O 1
ATOM 2222 N N . LEU B 1 58 ? 14.94802 17.61440 -36.42298 1.000 18.00721 55 LEU B N 1
ATOM 2223 C CA . LEU B 1 58 ? 14.33759 18.91510 -36.21284 1.000 19.54950 55 LEU B CA 1
ATOM 2224 C C . LEU B 1 58 ? 13.47586 19.33374 -37.37728 1.000 19.43369 55 LEU B C 1
ATOM 2225 O O . LEU B 1 58 ? 13.94080 19.29500 -38.51086 1.000 21.02071 55 LEU B O 1
ATOM 2241 N N . LEU B 1 59 ? 12.25726 19.77686 -37.10880 1.000 19.22050 56 LEU B N 1
ATOM 2242 C CA . LEU B 1 59 ? 11.32418 20.26522 -38.12047 1.000 20.87333 56 LEU B CA 1
ATOM 2243 C C . LEU B 1 59 ? 11.10773 21.76931 -38.12780 1.000 21.81293 56 LEU B C 1
ATOM 2244 O O . LEU B 1 59 ? 10.94770 22.34226 -39.21318 1.000 24.31321 56 LEU B O 1
ATOM 2260 N N . LYS B 1 60 ? 10.97348 22.41203 -36.95649 1.000 21.37603 57 LYS B N 1
ATOM 2261 C CA . LYS B 1 60 ? 10.73324 23.83496 -36.88514 1.000 22.97623 57 LYS B CA 1
ATOM 2262 C C . LYS B 1 60 ? 11.37423 24.36691 -35.61697 1.000 20.48384 57 LYS B C 1
ATOM 2263 O O . LYS B 1 60 ? 11.41594 23.68559 -34.58449 1.000 21.16547 57 LYS B O 1
ATOM 2282 N N . ILE B 1 61 ? 11.79404 25.62763 -35.71012 1.000 22.38403 58 ILE B N 1
ATOM 2283 C CA . ILE B 1 61 ? 12.20236 26.41642 -34.54936 1.000 22.17086 58 ILE B CA 1
ATOM 2284 C C . ILE B 1 61 ? 11.40855 27.72246 -34.60343 1.000 22.28404 58 ILE B C 1
ATOM 2285 O O . ILE B 1 61 ? 11.55567 28.47966 -35.57057 1.000 23.64998 58 ILE B O 1
ATOM 2301 N N . ASN B 1 62 ? 10.57612 27.98755 -33.58443 1.000 25.40809 59 ASN B N 1
ATOM 2302 C CA . ASN B 1 62 ? 9.71067 29.19857 -33.55647 1.000 27.69522 59 ASN B CA 1
ATOM 2303 C C . ASN B 1 62 ? 9.01521 29.43465 -34.88082 1.000 30.47711 59 ASN B C 1
ATOM 2304 O O . ASN B 1 62 ? 8.51162 28.47361 -35.39024 1.000 33.30113 59 ASN B O 1
ATOM 2315 N N . GLU B 1 64 ? 10.00035 29.03403 -37.92551 1.000 31.48251 61 GLU B N 1
ATOM 2316 C CA . GLU B 1 64 ? 10.84335 28.79530 -39.10734 1.000 32.77214 61 GLU B CA 1
ATOM 2317 C C . GLU B 1 64 ? 11.06803 27.30778 -39.36099 1.000 30.49291 61 GLU B C 1
ATOM 2318 O O . GLU B 1 64 ? 11.49636 26.54354 -38.46600 1.000 27.45045 61 GLU B O 1
ATOM 2329 N N . SER B 1 65 ? 10.83537 26.89580 -40.59978 1.000 29.05853 62 SER B N 1
ATOM 2330 C CA . SER B 1 65 ? 11.02407 25.49168 -40.95257 1.000 29.99812 62 SER B CA 1
ATOM 2331 C C . SER B 1 65 ? 12.50726 25.13512 -40.96321 1.000 29.67702 62 SER B C 1
ATOM 2332 O O . SER B 1 65 ? 13.34430 25.91413 -41.43163 1.000 31.16403 62 SER B O 1
ATOM 2340 N N . MET B 1 66 ? 12.82158 23.92722 -40.48660 1.000 27.16885 63 MET B N 1
ATOM 2341 C CA . MET B 1 66 ? 14.19142 23.40795 -40.40719 1.000 28.01104 63 MET B CA 1
ATOM 2342 C C . MET B 1 66 ? 14.42707 22.28215 -41.40242 1.000 28.68216 63 MET B C 1
ATOM 2343 O O . MET B 1 66 ? 15.40452 21.51308 -41.25533 1.000 28.68743 63 MET B O 1
ATOM 2357 N N . THR B 1 67 ? 13.52162 22.12491 -42.36520 1.000 29.15592 64 THR B N 1
ATOM 2358 C CA . THR B 1 67 ? 13.69548 21.18706 -43.45275 1.000 32.95897 64 THR B CA 1
ATOM 2359 C C . THR B 1 67 ? 14.41117 21.92584 -44.58590 1.000 28.33741 64 THR B C 1
ATOM 2360 O O . THR B 1 67 ? 14.03072 23.04419 -44.97633 1.000 30.90874 64 THR B O 1
ATOM 2371 N N . ASN B 1 68 ? 15.45721 21.31307 -45.09261 1.000 27.76364 65 ASN B N 1
ATOM 2372 C CA . ASN B 1 68 ? 16.23790 21.87035 -46.15775 1.000 28.84273 65 ASN B CA 1
ATOM 2373 C C . ASN B 1 68 ? 16.83884 23.23126 -45.83140 1.000 30.20865 65 ASN B C 1
ATOM 2374 O O . ASN B 1 68 ? 16.71252 24.17271 -46.61985 1.000 33.28271 65 ASN B O 1
ATOM 2385 N N . VAL B 1 69 ? 17.51547 23.32360 -44.67857 1.000 24.51326 66 VAL B N 1
ATOM 2386 C CA . VAL B 1 69 ? 18.33673 24.46108 -44.29180 1.000 25.46336 66 VAL B CA 1
ATOM 2387 C C . VAL B 1 69 ? 19.68453 23.96366 -43.79180 1.000 23.26572 66 VAL B C 1
ATOM 2388 O O . VAL B 1 69 ? 19.80262 22.85710 -43.24604 1.000 22.09190 66 VAL B O 1
ATOM 2401 N N . PRO B 1 70 ? 20.70788 24.78577 -43.88353 1.000 21.57342 67 PRO B N 1
ATOM 2402 C CA . PRO B 1 70 ? 22.02370 24.34805 -43.46181 1.000 21.36287 67 PRO B CA 1
ATOM 2403 C C . PRO B 1 70 ? 22.11834 24.23924 -41.93844 1.000 21.45762 67 PRO B C 1
ATOM 2404 O O . PRO B 1 70 ? 21.44004 24.95491 -41.18288 1.000 20.92860 67 PRO B O 1
ATOM 2415 N N . HIS B 1 71 ? 23.00478 23.33146 -41.51092 1.000 23.11308 68 HIS B N 1
ATOM 2416 C CA . HIS B 1 71 ? 23.34566 23.15597 -40.09653 1.000 25.02910 68 HIS B CA 1
ATOM 2417 C C . HIS B 1 71 ? 23.50723 24.50091 -39.42469 1.000 25.07382 68 HIS B C 1
ATOM 2418 O O . HIS B 1 71 ? 22.98655 24.73030 -38.30448 1.000 23.83685 68 HIS B O 1
ATOM 2432 N N . SER B 1 72 ? 24.27195 25.38211 -40.06923 1.000 23.96846 69 SER B N 1
ATOM 2433 C CA . SER B 1 72 ? 24.62497 26.66854 -39.47765 1.000 26.91090 69 SER B CA 1
ATOM 2434 C C . SER B 1 72 ? 23.40958 27.47462 -39.14006 1.000 25.92920 69 SER B C 1
ATOM 2435 O O . SER B 1 72 ? 23.45685 28.28374 -38.20969 1.000 25.92131 69 SER B O 1
ATOM 2443 N N . ARG B 1 73 ? 22.33145 27.31592 -39.89314 1.000 27.19514 70 ARG B N 1
ATOM 2444 C CA . ARG B 1 73 ? 21.15189 28.14325 -39.68223 1.000 25.77920 70 ARG B CA 1
ATOM 2445 C C . ARG B 1 73 ? 20.42676 27.70827 -38.42285 1.000 23.35785 70 ARG B C 1
ATOM 2446 O O . ARG B 1 73 ? 19.95921 28.55717 -37.64530 1.000 23.98686 70 ARG B O 1
ATOM 2467 N N . ALA B 1 74 ? 20.31744 26.38759 -38.21188 1.000 21.77081 71 ALA B N 1
ATOM 2468 C CA . ALA B 1 74 ? 19.71524 25.87210 -37.00885 1.000 20.83649 71 ALA B CA 1
ATOM 2469 C C . ALA B 1 74 ? 20.53290 26.30359 -35.81220 1.000 19.45739 71 ALA B C 1
ATOM 2470 O O . ALA B 1 74 ? 19.97156 26.73107 -34.79899 1.000 20.66804 71 ALA B O 1
ATOM 2477 N N . VAL B 1 75 ? 21.87296 26.16634 -35.89954 1.000 20.20219 72 VAL B N 1
ATOM 2478 C CA . VAL B 1 75 ? 22.74163 26.56682 -34.78387 1.000 18.88100 72 VAL B CA 1
ATOM 2479 C C . VAL B 1 75 ? 22.52304 28.03051 -34.44979 1.000 19.79689 72 VAL B C 1
ATOM 2480 O O . VAL B 1 75 ? 22.29639 28.39105 -33.28593 1.000 20.58645 72 VAL B O 1
ATOM 2493 N N . GLN B 1 76 ? 22.59205 28.90588 -35.44875 1.000 19.52318 73 GLN B N 1
ATOM 2494 C CA . GLN B 1 76 ? 22.40884 30.33635 -35.23609 1.000 20.04167 73 GLN B CA 1
ATOM 2495 C C . GLN B 1 76 ? 21.05151 30.62549 -34.63680 1.000 21.48394 73 GLN B C 1
ATOM 2496 O O . GLN B 1 76 ? 20.95763 31.37225 -33.67230 1.000 25.13699 73 GLN B O 1
ATOM 2510 N N . MET B 1 77 ? 19.99416 30.02353 -35.16164 1.000 20.66806 74 MET B N 1
ATOM 2511 C CA . MET B 1 77 ? 18.66451 30.23620 -34.62485 1.000 23.91844 74 MET B CA 1
ATOM 2512 C C . MET B 1 77 ? 18.55757 29.76151 -33.19255 1.000 26.33453 74 MET B C 1
ATOM 2513 O O . MET B 1 77 ? 18.03969 30.48395 -32.33974 1.000 32.46417 74 MET B O 1
ATOM 2527 N N . LEU B 1 78 ? 19.09481 28.59103 -32.89206 1.000 25.65813 75 LEU B N 1
ATOM 2528 C CA . LEU B 1 78 ? 18.99731 28.06480 -31.51874 1.000 28.18212 75 LEU B CA 1
ATOM 2529 C C . LEU B 1 78 ? 19.87399 28.77237 -30.51560 1.000 31.16931 75 LEU B C 1
ATOM 2530 O O . LEU B 1 78 ? 19.68473 28.53149 -29.31831 1.000 35.40664 75 LEU B O 1
ATOM 25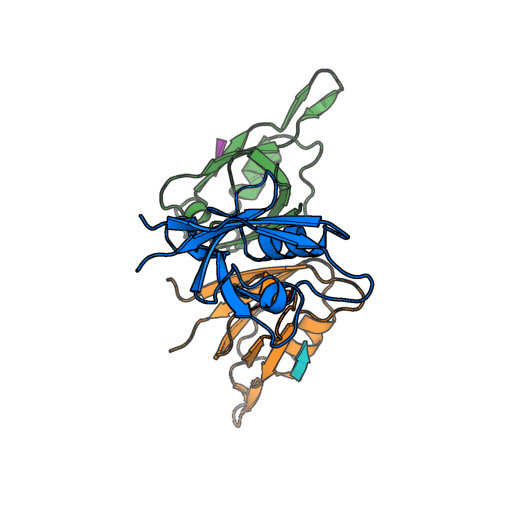46 N N . ARG B 1 79 ? 20.84554 29.57011 -30.96936 1.000 31.40092 76 ARG B N 1
ATOM 2547 C CA . ARG B 1 79 ? 21.72067 30.33316 -30.08195 1.000 33.94595 76 ARG B CA 1
ATOM 2548 C C . ARG B 1 79 ? 21.29404 31.79309 -30.00395 1.000 35.60932 76 ARG B C 1
ATOM 2549 O O . ARG B 1 79 ? 21.71946 32.49342 -29.05065 1.000 40.60199 76 ARG B O 1
ATOM 2570 N N . SER B 1 80 ? 20.42616 32.28262 -30.89742 1.000 35.33034 77 SER B N 1
ATOM 2571 C CA . SER B 1 80 ? 20.03670 33.69257 -30.85677 1.000 38.33332 77 SER B CA 1
ATOM 2572 C C . SER B 1 80 ? 18.53886 33.95486 -30.66772 1.000 39.81770 77 SER B C 1
ATOM 2573 O O . SER B 1 80 ? 18.08082 35.10372 -30.79785 1.000 41.13892 77 SER B O 1
ATOM 2581 N N . GLU B 1 81 ? 17.78015 32.96425 -30.28337 1.000 39.21766 78 GLU B N 1
ATOM 2582 C CA . GLU B 1 81 ? 16.43614 33.21929 -29.82164 1.000 42.87071 78 GLU B CA 1
ATOM 2583 C C . GLU B 1 81 ? 16.49017 33.39517 -28.31254 1.000 40.42041 78 GLU B C 1
ATOM 2584 O O . GLU B 1 81 ? 17.21399 32.68100 -27.60580 1.000 38.10173 78 GLU B O 1
ATOM 2596 N N . GLY B 1 82 ? 15.76450 34.38652 -27.83133 1.000 38.46229 79 GLY B N 1
ATOM 2597 C CA . GLY B 1 82 ? 15.62157 34.61096 -26.41868 1.000 38.64388 79 GLY B CA 1
ATOM 2598 C C . GLY B 1 82 ? 14.29518 34.06707 -25.89680 1.000 36.68312 79 GLY B C 1
ATOM 2599 O O . GLY B 1 82 ? 13.41546 33.60413 -26.63128 1.000 39.04656 79 GLY B O 1
ATOM 2603 N N . LYS B 1 83 ? 14.19700 34.10607 -24.58251 1.000 31.92205 80 LYS B N 1
ATOM 2604 C CA . LYS B 1 83 ? 13.02525 33.74223 -23.80140 1.000 33.11164 80 LYS B CA 1
ATOM 2605 C C . LYS B 1 83 ? 12.59991 32.31970 -24.10769 1.000 27.28465 80 LYS B C 1
ATOM 2606 O O . LYS B 1 83 ? 13.32990 31.39377 -23.75732 1.000 26.78984 80 LYS B O 1
ATOM 2625 N N . ILE B 1 84 ? 11.43412 32.11763 -24.69526 1.000 26.81878 81 ILE B N 1
ATOM 2626 C CA . ILE B 1 84 ? 10.90882 30.77049 -24.91590 1.000 26.95302 81 ILE B CA 1
ATOM 2627 C C . ILE B 1 84 ? 11.13201 30.38627 -26.35927 1.000 26.31610 81 ILE B C 1
ATOM 2628 O O . ILE B 1 84 ? 10.70425 31.11025 -27.27111 1.000 29.10062 81 ILE B O 1
ATOM 2644 N N . ILE B 1 85 ? 11.75887 29.22193 -26.56054 1.000 23.98161 82 ILE B N 1
ATOM 2645 C CA . ILE B 1 85 ? 12.07806 28.68870 -27.88308 1.000 24.14478 82 ILE B CA 1
ATOM 2646 C C . ILE B 1 85 ? 11.20735 27.47815 -28.09932 1.000 23.21571 82 ILE B C 1
ATOM 2647 O O . ILE B 1 85 ? 11.25074 26.52958 -27.31501 1.000 21.81029 82 ILE B O 1
ATOM 2663 N N . THR B 1 86 ? 10.45515 27.48064 -29.18775 1.000 21.66028 83 THR B N 1
ATOM 2664 C CA . THR B 1 86 ? 9.53601 26.39840 -29.47145 1.000 22.72094 83 THR B CA 1
ATOM 2665 C C . THR B 1 86 ? 10.12213 25.53907 -30.58578 1.000 22.82094 83 THR B C 1
ATOM 2666 O O . THR B 1 86 ? 10.43080 26.03240 -31.69584 1.000 24.21057 83 THR B O 1
ATOM 2677 N N . ILE B 1 87 ? 10.25561 24.24677 -30.29608 1.000 21.61290 84 ILE B N 1
ATOM 2678 C CA . ILE B 1 87 ? 10.91329 23.27656 -31.17675 1.000 21.34707 84 ILE B CA 1
ATOM 2679 C C . ILE B 1 87 ? 9.90236 22.21002 -31.55601 1.000 21.06284 84 ILE B C 1
ATOM 2680 O O . ILE B 1 87 ? 9.24516 21.63758 -30.67984 1.000 22.77882 84 ILE B O 1
ATOM 2696 N N . VAL B 1 88 ? 9.79592 21.93939 -32.86074 1.000 20.57856 85 VAL B N 1
ATOM 2697 C CA . VAL B 1 88 ? 9.00708 20.83937 -33.37586 1.000 20.75490 85 VAL B CA 1
ATOM 2698 C C . VAL B 1 88 ? 10.02049 19.83023 -33.90641 1.000 20.44696 85 VAL B C 1
ATOM 2699 O O . VAL B 1 88 ? 10.91964 20.21178 -34.65433 1.000 19.84427 85 VAL B O 1
ATOM 2712 N N . ALA B 1 89 ? 9.90662 18.57867 -33.47661 1.000 20.73910 86 ALA B N 1
ATOM 2713 C CA . ALA B 1 89 ? 10.80563 17.50464 -33.90404 1.000 20.79702 86 ALA B CA 1
ATOM 2714 C C . ALA B 1 89 ? 10.00445 16.27445 -34.27908 1.000 22.23403 86 ALA B C 1
ATOM 2715 O O . ALA B 1 89 ? 8.87705 16.08348 -33.86555 1.000 23.04727 86 ALA B O 1
ATOM 2722 N N . SER B 1 90 ? 10.61329 15.44671 -35.10433 1.000 21.83397 87 SER B N 1
ATOM 2723 C CA . SER B 1 90 ? 9.99425 14.22073 -35.58797 1.000 22.64460 87 SER B CA 1
ATOM 2724 C C . SER B 1 90 ? 10.76978 13.08099 -34.93912 1.000 21.74976 87 SER B C 1
ATOM 2725 O O . SER B 1 90 ? 11.98971 12.95537 -35.11345 1.000 22.02873 87 SER B O 1
ATOM 2733 N N . ARG B 1 91 ? 10.07073 12.23383 -34.22725 1.000 22.68934 88 ARG B N 1
ATOM 2734 C CA . ARG B 1 91 ? 10.69895 11.03048 -33.71821 1.000 21.82347 88 ARG B CA 1
ATOM 2735 C C . ARG B 1 91 ? 10.88802 10.09380 -34.88995 1.000 22.43406 88 ARG B C 1
ATOM 2736 O O . ARG B 1 91 ? 10.07179 10.05926 -35.81513 1.000 24.09740 88 ARG B O 1
ATOM 2757 N N . GLN B 1 92 ? 11.97775 9.35134 -34.85506 1.000 22.91305 89 GLN B N 1
ATOM 2758 C CA . GLN B 1 92 ? 12.45243 8.57386 -35.97699 1.000 23.71053 89 GLN B CA 1
ATOM 2759 C C . GLN B 1 92 ? 12.61305 7.12277 -35.53675 1.000 28.76113 89 GLN B C 1
ATOM 2760 O O . GLN B 1 92 ? 12.82241 6.81320 -34.34734 1.000 31.12719 89 GLN B O 1
ATOM 2774 N N . GLN B 1 93 ? 12.42757 6.22830 -36.49822 1.000 31.88519 90 GLN B N 1
ATOM 2775 C CA . GLN B 1 93 ? 12.62265 4.80816 -36.27763 1.000 38.63073 90 GLN B CA 1
ATOM 2776 C C . GLN B 1 93 ? 13.25107 4.16641 -37.51287 1.000 42.37064 90 GLN B C 1
ATOM 2777 O O . GLN B 1 93 ? 13.39352 4.77624 -38.57883 1.000 42.31801 90 GLN B O 1
ATOM 2792 N N . SER C 1 3 ? 5.53216 27.46905 -8.97143 1.000 50.69006 0 SER C N 1
ATOM 2793 C CA . SER C 1 3 ? 6.47695 27.23467 -10.11388 1.000 49.80312 0 SER C CA 1
ATOM 2794 C C . SER C 1 3 ? 5.79257 27.44808 -11.47517 1.000 46.03951 0 SER C C 1
ATOM 2795 O O . SER C 1 3 ? 4.56671 27.61551 -11.55707 1.000 46.32112 0 SER C O 1
ATOM 2803 N N . THR C 1 4 ? 6.59225 27.43231 -12.53499 1.000 41.83375 1 THR C N 1
ATOM 2804 C CA . THR C 1 4 ? 6.16964 27.80886 -13.87221 1.000 38.64390 1 THR C CA 1
ATOM 2805 C C . THR C 1 4 ? 6.17531 26.58547 -14.77459 1.000 35.89093 1 THR C C 1
ATOM 2806 O O . THR C 1 4 ? 7.16399 25.85750 -14.84646 1.000 36.24886 1 THR C O 1
ATOM 2817 N N . ILE C 1 5 ? 5.06919 26.37948 -15.46297 1.000 33.65381 2 ILE C N 1
ATOM 2818 C CA . ILE C 1 5 ? 4.89129 25.27185 -16.39280 1.000 31.35093 2 ILE C CA 1
ATOM 2819 C C . ILE C 1 5 ? 4.81875 25.88581 -17.77817 1.000 30.05601 2 ILE C C 1
ATOM 2820 O O . ILE C 1 5 ? 4.12587 26.88418 -17.98779 1.000 28.07158 2 ILE C O 1
ATOM 2836 N N . ILE C 1 6 ? 5.50805 25.29593 -18.72957 1.000 29.80599 3 ILE C N 1
ATOM 2837 C CA . ILE C 1 6 ? 5.42772 25.75822 -20.10905 1.000 30.15867 3 ILE C CA 1
ATOM 2838 C C . ILE C 1 6 ? 5.09646 24.54675 -20.94172 1.000 29.59544 3 ILE C C 1
ATOM 2839 O O . ILE C 1 6 ? 5.78731 23.52646 -20.84278 1.000 33.78276 3 ILE C O 1
ATOM 2855 N N . THR C 1 7 ? 4.11437 24.67620 -21.80807 1.000 28.35845 4 THR C N 1
ATOM 2856 C CA . THR C 1 7 ? 3.87208 23.58440 -22.71835 1.000 28.94800 4 THR C CA 1
ATOM 2857 C C . THR C 1 7 ? 3.38492 24.15658 -24.02710 1.000 29.74545 4 THR C C 1
ATOM 2858 O O . THR C 1 7 ? 2.81791 25.25567 -24.06917 1.000 32.55630 4 THR C O 1
ATOM 2869 N N . SER C 1 8 ? 3.62768 23.39836 -25.09969 1.000 26.65035 5 SER C N 1
ATOM 2870 C CA . SER C 1 8 ? 3.09781 23.69994 -26.41814 1.000 26.85564 5 SER C CA 1
ATOM 2871 C C . SER C 1 8 ? 2.22544 22.53759 -26.87458 1.000 27.58729 5 SER C C 1
ATOM 2872 O O . SER C 1 8 ? 2.64906 21.37830 -26.78373 1.000 29.35855 5 SER C O 1
ATOM 2880 N N . LEU C 1 9 ? 1.00346 22.84411 -27.32365 1.000 26.43979 6 LEU C N 1
ATOM 2881 C CA . LEU C 1 9 ? 0.04510 21.84349 -27.78962 1.000 25.89238 6 LEU C CA 1
ATOM 2882 C C . LEU C 1 9 ? -0.14071 21.94512 -29.31064 1.000 29.16381 6 LEU C C 1
ATOM 2883 O O . LEU C 1 9 ? -0.17580 23.04479 -29.86690 1.000 32.91161 6 LEU C O 1
ATOM 2899 N N . GLN C 1 10 ? -0.24045 20.79295 -29.97649 1.000 31.03508 7 GLN C N 1
ATOM 2900 C CA . GLN C 1 10 ? -0.48734 20.74054 -31.41832 1.000 33.12744 7 GLN C CA 1
ATOM 2901 C C . GLN C 1 10 ? -1.95724 20.38400 -31.60121 1.000 32.81162 7 GLN C C 1
ATOM 2902 O O . GLN C 1 10 ? -2.37286 19.29024 -31.25194 1.000 32.53789 7 GLN C O 1
ATOM 2916 N N . ARG C 1 11 ? -2.73015 21.32255 -32.11645 1.000 36.48836 8 ARG C N 1
ATOM 2917 C CA . ARG C 1 11 ? -4.14299 21.10083 -32.40070 1.000 40.04404 8 ARG C CA 1
ATOM 2918 C C . ARG C 1 11 ? -4.31110 20.18942 -33.60229 1.000 36.51732 8 ARG C C 1
ATOM 2919 O O . ARG C 1 11 ? -3.55338 20.24838 -34.57599 1.000 35.51194 8 ARG C O 1
ATOM 2940 N N . LYS C 1 12 ? -5.31300 19.33643 -33.53173 1.000 33.47486 9 LYS C N 1
ATOM 2941 C CA . LYS C 1 12 ? -5.74192 18.59802 -34.70937 1.000 34.20390 9 LYS C CA 1
ATOM 2942 C C . LYS C 1 12 ? -6.94818 19.30519 -35.30372 1.000 32.51421 9 LYS C C 1
ATOM 2943 O O . LYS C 1 12 ? -7.84490 19.74731 -34.57863 1.000 31.40092 9 LYS C O 1
ATOM 2962 N N . GLU C 1 13 ? -6.95028 19.44699 -36.63556 1.000 34.33285 10 GLU C N 1
ATOM 2963 C CA . GLU C 1 13 ? -8.03682 20.16296 -37.29533 1.000 36.80945 10 GLU C CA 1
ATOM 2964 C C . GLU C 1 13 ? -9.38538 19.56727 -36.89704 1.000 35.90673 10 GLU C C 1
ATOM 2965 O O . GLU C 1 13 ? -9.55099 18.34732 -36.78727 1.000 35.53825 10 GLU C O 1
ATOM 2969 N N . GLY C 1 14 ? -10.33820 20.44757 -36.64252 1.000 37.40425 11 GLY C N 1
ATOM 2970 C CA . GLY C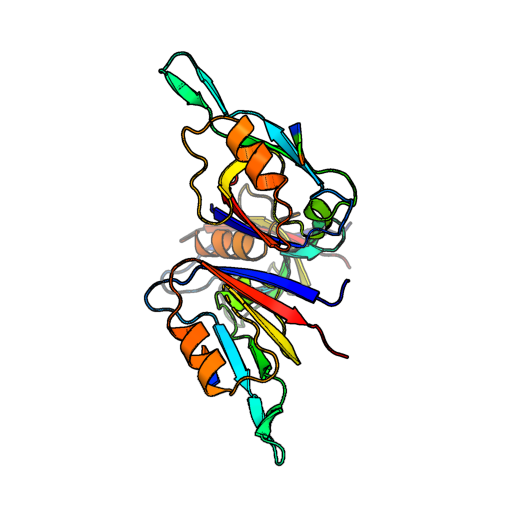 1 14 ? -11.66637 20.03269 -36.22301 1.000 36.46204 11 GLY C CA 1
ATOM 2971 C C . GLY C 1 14 ? -11.78270 19.53228 -34.79706 1.000 33.10113 11 GLY C C 1
ATOM 2972 O O . GLY C 1 14 ? -12.86897 19.04293 -34.41794 1.000 34.98554 11 GLY C O 1
ATOM 2976 N N . HIS C 1 15 ? -10.73700 19.69402 -33.97033 1.000 32.02467 12 HIS C N 1
ATOM 2977 C CA . HIS C 1 15 ? -10.78402 19.22550 -32.58800 1.000 30.03234 12 HIS C CA 1
ATOM 2978 C C . HIS C 1 15 ? -10.19441 20.24298 -31.63391 1.000 26.92145 12 HIS C C 1
ATOM 2979 O O . HIS C 1 15 ? -9.55134 21.22385 -32.03121 1.000 31.66672 12 HIS C O 1
ATOM 2993 N N . SER C 1 16 ? -10.36461 19.95239 -30.35373 1.000 26.05027 13 SER C N 1
ATOM 2994 C CA A SER C 1 16 ? -10.06341 20.90089 -29.29784 0.426 25.71076 13 SER C CA 1
ATOM 2995 C CA B SER C 1 16 ? -10.05585 20.89927 -29.29035 0.574 24.59747 13 SER C CA 1
ATOM 2996 C C . SER C 1 16 ? -8.75595 20.54454 -28.59305 1.000 23.74474 13 SER C C 1
ATOM 2997 O O . SER C 1 16 ? -8.20088 19.46002 -28.74731 1.000 26.88983 13 SER C O 1
ATOM 3010 N N . LEU C 1 17 ? -8.31075 21.47559 -27.72126 1.000 21.13390 14 LEU C N 1
ATOM 3011 C CA . LEU C 1 17 ? -7.12735 21.23756 -26.93905 1.000 20.29959 14 LEU C CA 1
ATOM 3012 C C . LEU C 1 17 ? -7.40255 20.32752 -25.76659 1.000 20.67069 14 LEU C C 1
ATOM 3013 O O . LEU C 1 17 ? -6.51376 19.57032 -25.36301 1.000 24.07107 14 LEU C O 1
ATOM 3029 N N . GLY C 1 18 ? -8.62032 20.37784 -25.22328 1.000 21.01019 15 GLY C N 1
ATOM 3030 C CA . GLY C 1 18 ? -9.00733 19.47222 -24.17955 1.000 22.19453 15 GLY C CA 1
ATOM 3031 C C . GLY C 1 18 ? -8.95916 20.01177 -22.75134 1.000 19.67057 15 GLY C C 1
ATOM 3032 O O . GLY C 1 18 ? -8.72685 19.21946 -21.83780 1.000 20.86017 15 GLY C O 1
ATOM 3036 N N . PHE C 1 19 ? -9.15292 21.31941 -22.53233 1.000 19.78898 16 PHE C N 1
ATOM 3037 C CA . PHE C 1 19 ? -9.25808 21.81447 -21.16053 1.000 17.56242 16 PHE C CA 1
ATOM 3038 C C . PHE C 1 19 ? -10.23991 22.94843 -21.14903 1.000 16.27542 16 PHE C C 1
ATOM 3039 O O . PHE C 1 19 ? -10.63181 23.49639 -22.17257 1.000 16.65440 16 PHE C O 1
ATOM 3056 N N . SER C 1 20 ? -10.65406 23.29250 -19.91994 1.000 16.54123 17 SER C N 1
ATOM 3057 C CA . SER C 1 20 ? -11.56098 24.41152 -19.70520 1.000 15.65956 17 SER C CA 1
ATOM 3058 C C . SER C 1 20 ? -10.87724 25.45384 -18.84895 1.000 15.07264 17 SER C C 1
ATOM 3059 O O . SER C 1 20 ? -10.01669 25.13041 -18.03808 1.000 16.08064 17 SER C O 1
ATOM 3067 N N . ILE C 1 21 ? -11.32147 26.68644 -19.03849 1.000 13.98303 18 ILE C N 1
ATOM 3068 C CA . ILE C 1 21 ? -10.85470 27.82617 -18.24316 1.000 13.35664 18 ILE C CA 1
ATOM 3069 C C . ILE C 1 21 ? -12.01311 28.55973 -17.60617 1.000 12.46970 18 ILE C C 1
ATOM 3070 O O . ILE C 1 21 ? -13.11253 28.63754 -18.13322 1.000 13.85669 18 ILE C O 1
ATOM 3086 N N . THR C 1 22 ? -11.68240 29.21446 -16.45477 1.000 12.99870 19 THR C N 1
ATOM 3087 C CA . THR C 1 22 ? -12.63337 30.13112 -15.82119 1.000 12.99344 19 THR C CA 1
ATOM 3088 C C . THR C 1 22 ? -11.82205 31.30399 -15.30036 1.000 13.78828 19 THR C C 1
ATOM 3089 O O . THR C 1 22 ? -10.60212 31.32661 -15.43073 1.000 16.04116 19 THR C O 1
ATOM 3100 N N . GLY C 1 23 ? -12.49730 32.31202 -14.79514 1.000 13.65931 20 GLY C N 1
ATOM 3101 C CA . GLY C 1 23 ? -11.83274 33.55438 -14.39094 1.000 14.24358 20 GLY C CA 1
ATOM 3102 C C . GLY C 1 23 ? -11.70885 34.46595 -15.58581 1.000 13.02240 20 GLY C C 1
ATOM 3103 O O . GLY C 1 23 ? -12.21206 34.20704 -16.67257 1.000 14.64363 20 GLY C O 1
ATOM 3107 N N . GLY C 1 24 ? -11.04695 35.59311 -15.36062 1.000 13.41980 21 GLY C N 1
ATOM 3108 C CA . GLY C 1 24 ? -11.04123 36.68763 -16.33332 1.000 14.26201 21 GLY C CA 1
ATOM 3109 C C . GLY C 1 24 ? -12.27952 37.51798 -16.30273 1.000 13.74617 21 GLY C C 1
ATOM 3110 O O . GLY C 1 24 ? -12.74805 37.99024 -17.37360 1.000 14.89366 21 GLY C O 1
ATOM 3114 N N . PHE C 1 25 ? -12.84682 37.71868 -15.12132 1.000 13.77775 22 PHE C N 1
ATOM 3115 C CA . PHE C 1 25 ? -14.07202 38.46631 -14.96932 1.000 14.34097 22 PHE C CA 1
ATOM 3116 C C . PHE C 1 25 ? -13.83029 39.69441 -14.12271 1.000 15.33584 22 PHE C C 1
ATOM 3117 O O . PHE C 1 25 ? -12.94152 39.71655 -13.30645 1.000 16.30962 22 PHE C O 1
ATOM 3134 N N . LYS C 1 26 ? -14.66147 40.72243 -14.29564 1.000 16.63072 23 LYS C N 1
ATOM 3135 C CA . LYS C 1 26 ? -14.60535 41.92246 -13.44932 1.000 18.07300 23 LYS C CA 1
ATOM 3136 C C . LYS C 1 26 ? -14.79021 41.58025 -11.96750 1.000 17.20711 23 LYS C C 1
ATOM 3137 O O . LYS C 1 26 ? -15.50783 40.63190 -11.61868 1.000 19.07311 23 LYS C O 1
ATOM 3156 N N . GLN C 1 27 ? -14.04789 42.25528 -11.10443 1.000 18.30724 24 GLN C N 1
ATOM 3157 C CA . GLN C 1 27 ? -14.11016 42.03687 -9.67720 1.000 19.19419 24 GLN C CA 1
ATOM 3158 C C . GLN C 1 27 ? -14.09293 43.36344 -8.97471 1.000 20.04428 24 GLN C C 1
ATOM 3159 O O . GLN C 1 27 ? -13.89819 44.42975 -9.56900 1.000 20.39170 24 GLN C O 1
ATOM 3173 N N . ALA C 1 28 ? -14.34042 43.28090 -7.67385 1.000 21.46551 25 ALA C N 1
ATOM 3174 C CA . ALA C 1 28 ? -14.53104 44.49265 -6.86715 1.000 23.82895 25 ALA C CA 1
ATOM 3175 C C . ALA C 1 28 ? -13.37304 45.47376 -7.02234 1.000 25.10278 25 ALA C C 1
ATOM 3176 O O . ALA C 1 28 ? -13.59047 46.69568 -7.04842 1.000 26.45294 25 ALA C O 1
ATOM 3183 N N . ASP C 1 29 ? -12.14271 44.97488 -7.15757 1.000 25.12649 26 ASP C N 1
ATOM 3184 C CA . ASP C 1 29 ? -10.99261 45.86040 -7.21231 1.000 28.00577 26 ASP C CA 1
ATOM 3185 C C . ASP C 1 29 ? -10.73865 46.45434 -8.59282 1.000 27.98999 26 ASP C C 1
ATOM 3186 O O . ASP C 1 29 ? -9.79897 47.24335 -8.74370 1.000 31.24825 26 ASP C O 1
ATOM 3195 N N . GLY C 1 30 ? -11.58053 46.15280 -9.56476 1.000 27.66099 27 GLY C N 1
ATOM 3196 C CA . GLY C 1 30 ? -11.48074 46.73032 -10.88180 1.000 26.71614 27 GLY C CA 1
ATOM 3197 C C . GLY C 1 30 ? -10.58870 46.00816 -11.87747 1.000 29.04800 27 GLY C C 1
ATOM 3198 O O . GLY C 1 30 ? -10.54925 46.41175 -13.04256 1.000 33.14058 27 GLY C O 1
ATOM 3202 N N . GLN C 1 31 ? -9.81817 45.02996 -11.44968 1.000 26.76089 28 GLN C N 1
ATOM 3203 C CA . GLN C 1 31 ? -9.02564 44.23387 -12.37991 1.000 26.32400 28 GLN C CA 1
ATOM 3204 C C . GLN C 1 31 ? -9.88724 43.08348 -12.89796 1.000 24.83696 28 GLN C C 1
ATOM 3205 O O . GLN C 1 31 ? -10.83571 42.64696 -12.23495 1.000 29.76912 28 GLN C O 1
ATOM 3219 N N . TYR C 1 32 ? -9.52584 42.54737 -14.06746 1.000 19.78111 29 TYR C N 1
ATOM 3220 C CA . TYR C 1 32 ? -10.02788 41.22683 -14.39503 1.000 17.19659 29 TYR C CA 1
ATOM 3221 C C . TYR C 1 32 ? -9.31145 40.17488 -13.57185 1.000 16.87812 29 TYR C C 1
ATOM 3222 O O . TYR C 1 32 ? -8.09425 40.20609 -13.39790 1.000 18.22037 29 TYR C O 1
ATOM 3240 N N . SER C 1 33 ? -10.09791 39.24843 -13.04563 1.000 14.96474 30 SER C N 1
ATOM 3241 C CA . SER C 1 33 ? -9.56611 38.17668 -12.22514 1.000 15.55689 30 SER C CA 1
ATOM 3242 C C . SER C 1 33 ? -8.68335 37.25306 -13.05109 1.000 14.76207 30 SER C C 1
ATOM 3243 O O . SER C 1 33 ? -8.79139 37.16220 -14.28146 1.000 14.96999 30 SER C O 1
ATOM 3251 N N . GLY C 1 34 ? -7.78166 36.60152 -12.35957 1.000 15.36214 31 GLY C N 1
ATOM 3252 C CA . GLY C 1 34 ? -6.91023 35.62330 -12.99712 1.000 15.51742 31 GLY C CA 1
ATOM 3253 C C . GLY C 1 34 ? -7.69117 34.52241 -13.69095 1.000 14.97000 31 GLY C C 1
ATOM 3254 O O . GLY C 1 34 ? -8.81989 34.16544 -13.32469 1.000 14.56994 31 GLY C O 1
ATOM 3258 N N . ILE C 1 35 ? -7.07078 33.95308 -14.73490 1.000 15.43847 32 ILE C N 1
ATOM 3259 C CA . ILE C 1 35 ? -7.67021 32.87080 -15.52447 1.000 15.69640 32 ILE C CA 1
ATOM 3260 C C . ILE C 1 35 ? -7.06108 31.54159 -15.11467 1.000 15.83326 32 ILE C C 1
ATOM 3261 O O . ILE C 1 35 ? -5.84733 31.35374 -15.14727 1.000 17.96508 32 ILE C O 1
ATOM 3277 N N . TYR C 1 36 ? -7.91548 30.65204 -14.66338 1.000 14.04883 33 TYR C N 1
ATOM 3278 C CA . TYR C 1 36 ? -7.53666 29.33959 -14.16407 1.000 14.44625 33 TYR C CA 1
ATOM 3279 C C . TYR C 1 36 ? -7.97211 28.24430 -15.11626 1.000 14.99105 33 TYR C C 1
ATOM 3280 O O . TYR C 1 36 ? -9.03389 28.32128 -15.73812 1.000 15.17001 33 TYR C O 1
ATOM 3298 N N . ILE C 1 37 ? -7.15220 27.19597 -15.18147 1.000 15.05422 34 ILE C N 1
ATOM 3299 C CA . ILE C 1 37 ? -7.61153 25.94135 -15.75638 1.000 16.31752 34 ILE C CA 1
ATOM 3300 C C . ILE C 1 37 ? -8.56288 25.31000 -14.76617 1.000 15.64904 34 ILE C C 1
ATOM 3301 O O . ILE C 1 37 ? -8.21025 25.10932 -13.59320 1.000 18.72570 34 ILE C O 1
ATOM 3317 N N . SER C 1 38 ? -9.75874 24.97859 -15.20151 1.000 17.16764 35 SER C N 1
ATOM 3318 C CA . SER C 1 38 ? -10.77308 24.42648 -14.34344 1.000 20.99176 35 SER C CA 1
ATOM 3319 C C . SER C 1 38 ? -10.98941 22.93546 -14.55308 1.000 23.80790 35 SER C C 1
ATOM 3320 O O . SER C 1 38 ? -11.55387 22.28948 -13.67069 1.000 29.63751 35 SER C O 1
ATOM 3328 N N . LYS C 1 39 ? -10.56966 22.37132 -15.70470 1.000 22.09191 36 LYS C N 1
ATOM 3329 C CA . LYS C 1 39 ? -10.83946 20.97815 -16.04728 1.000 22.68407 36 LYS C CA 1
ATOM 3330 C C . LYS C 1 39 ? -9.87231 20.58533 -17.14491 1.000 20.11536 36 LYS C C 1
ATOM 3331 O O . LYS C 1 39 ? -9.53448 21.39825 -17.98565 1.000 18.91521 36 LYS C O 1
ATOM 3350 N N . ILE C 1 40 ? -9.41981 19.33630 -17.11066 1.000 22.36562 37 ILE C N 1
ATOM 3351 C CA . ILE C 1 40 ? -8.71411 18.68500 -18.21977 1.000 25.10542 37 ILE C CA 1
ATOM 3352 C C . ILE C 1 40 ? -9.64092 17.59311 -18.73043 1.000 26.50823 37 ILE C C 1
ATOM 3353 O O . ILE C 1 40 ? -10.09751 16.73143 -17.95849 1.000 29.96915 37 ILE C O 1
ATOM 3369 N N . ALA C 1 41 ? -9.95643 17.64457 -20.01038 1.000 25.86604 38 ALA C N 1
ATOM 3370 C CA . ALA C 1 41 ? -10.87594 16.66555 -20.58164 1.000 27.61362 38 ALA C CA 1
ATOM 3371 C C . ALA C 1 41 ? -10.17374 15.32819 -20.73533 1.000 30.80346 38 ALA C C 1
ATOM 3372 O O . ALA C 1 41 ? -9.00883 15.26142 -21.12993 1.000 29.45595 38 ALA C O 1
ATOM 3379 N N . LYS C 1 42 ? -10.90562 14.25856 -20.41496 1.000 34.09597 39 LYS C N 1
ATOM 3380 C CA . LYS C 1 42 ? -10.37356 12.90064 -20.50251 1.000 37.35162 39 LYS C CA 1
ATOM 3381 C C . LYS C 1 42 ? -9.79053 12.59688 -21.88357 1.000 36.77262 39 LYS C C 1
ATOM 3382 O O . LYS C 1 42 ? -10.45092 12.80257 -22.91164 1.000 37.99907 39 LYS C O 1
ATOM 3386 N N . ASP C 1 43 ? -8.54805 12.07926 -21.90784 1.000 37.76220 40 ASP C N 1
ATOM 3387 C CA . ASP C 1 43 ? -7.93584 11.46417 -23.10761 1.000 38.49123 40 ASP C CA 1
ATOM 3388 C C . ASP C 1 43 ? -7.61583 12.50016 -24.17259 1.000 35.44614 40 ASP C C 1
ATOM 3389 O O . ASP C 1 43 ? -7.36551 12.17281 -25.32768 1.000 34.63551 40 ASP C O 1
ATOM 3398 N N . SER C 1 44 ? -7.59381 13.75973 -23.78612 1.000 32.55632 41 SER C N 1
ATOM 3399 C CA . SER C 1 44 ? -7.46994 14.83862 -24.73868 1.000 30.01916 41 SER C CA 1
ATOM 3400 C C . SER C 1 44 ? -6.00714 15.10458 -25.01734 1.000 30.12971 41 SER C C 1
ATOM 3401 O O . SER C 1 44 ? -5.10850 14.54128 -24.38281 1.000 32.02730 41 SER C O 1
ATOM 3409 N N . ILE C 1 45 ? -5.76120 15.99596 -25.97149 1.000 27.56889 42 ILE C N 1
ATOM 3410 C CA . ILE C 1 45 ? -4.39043 16.43503 -26.22079 1.000 29.00061 42 ILE C CA 1
ATOM 3411 C C . ILE C 1 45 ? -3.75896 16.97452 -24.93233 1.000 27.12145 42 ILE C C 1
ATOM 3412 O O . ILE C 1 45 ? -2.62545 16.64807 -24.58995 1.000 28.04787 42 ILE C O 1
ATOM 3428 N N . ALA C 1 46 ? -4.47650 17.83584 -24.21268 1.000 25.74235 43 ALA C N 1
ATOM 3429 C CA . ALA C 1 46 ? -3.93142 18.38624 -22.97080 1.000 26.73720 43 ALA C CA 1
ATOM 3430 C C . ALA C 1 46 ? -3.67162 17.30092 -21.93044 1.000 30.34814 43 ALA C C 1
ATOM 3431 O O . ALA C 1 46 ? -2.68706 17.38156 -21.19407 1.000 30.09023 43 ALA C O 1
ATOM 3438 N N . ALA C 1 47 ? -4.54541 16.29193 -21.84114 1.000 30.39818 44 ALA C N 1
ATOM 3439 C CA . ALA C 1 47 ? -4.34318 15.19567 -20.87552 1.000 33.13533 44 ALA C CA 1
ATOM 3440 C C . ALA C 1 47 ? -3.12170 14.33781 -21.21799 1.000 35.14873 44 ALA C C 1
ATOM 3441 O O . ALA C 1 47 ? -2.33099 14.00641 -20.32422 1.000 38.03327 44 ALA C O 1
ATOM 3448 N N . VAL C 1 48 ? -2.94478 14.02175 -22.50448 1.000 35.00661 45 VAL C N 1
ATOM 3449 C CA . VAL C 1 48 ? -1.81226 13.20141 -22.93994 1.000 35.45140 45 VAL C CA 1
ATOM 3450 C C . VAL C 1 48 ? -0.50382 13.95389 -22.75772 1.000 36.43837 45 VAL C C 1
ATOM 3451 O O . VAL C 1 48 ? 0.51802 13.37541 -22.36006 1.000 39.43607 45 VAL C O 1
ATOM 3464 N N . ASP C 1 49 ? -0.53118 15.27542 -22.98956 1.000 37.19634 46 ASP C N 1
ATOM 3465 C CA . ASP C 1 49 ? 0.65207 16.09722 -22.75975 1.000 37.63850 46 ASP C CA 1
ATOM 3466 C C . ASP C 1 49 ? 1.04020 16.06804 -21.28380 1.000 37.59903 46 ASP C C 1
ATOM 3467 O O . ASP C 1 49 ? 2.22656 16.01015 -20.94240 1.000 40.58358 46 ASP C O 1
ATOM 3476 N N . GLY C 1 50 ? 0.04396 16.11463 -20.39860 1.000 37.92801 47 GLY C N 1
ATOM 3477 C CA . GLY C 1 50 ? 0.21380 15.87779 -18.98552 1.000 38.49123 47 GLY C CA 1
ATOM 3478 C C . GLY C 1 50 ? 0.69243 17.04282 -18.15501 1.000 36.95685 47 GLY C C 1
ATOM 3479 O O . GLY C 1 50 ? 0.72252 16.91248 -16.92099 1.000 38.11224 47 GLY C O 1
ATOM 3483 N N . LYS C 1 51 ? 1.12156 18.14907 -18.77964 1.000 36.37782 48 LYS C N 1
ATOM 3484 C CA . LYS C 1 51 ? 1.77565 19.22793 -18.03376 1.000 36.04094 48 LYS C CA 1
ATOM 3485 C C . LYS C 1 51 ? 0.77513 20.13273 -17.31657 1.000 35.40403 48 LYS C C 1
ATOM 3486 O O . LYS C 1 51 ? 1.05530 20.60432 -16.21927 1.000 37.95958 48 LYS C O 1
ATOM 3490 N N . LEU C 1 52 ? -0.39564 20.36931 -17.89615 1.000 33.95385 49 LEU C N 1
ATOM 3491 C CA . LEU C 1 52 ? -1.37951 21.26795 -17.29231 1.000 31.82465 49 LEU C CA 1
ATOM 3492 C C . LEU C 1 52 ? -2.34058 20.52501 -16.36544 1.000 33.62749 49 LEU C C 1
ATOM 3493 O O . LEU C 1 52 ? -2.67101 19.34172 -16.56315 1.000 33.79594 49 LEU C O 1
ATOM 3509 N N . SER C 1 53 ? -2.78685 21.23697 -15.33701 1.000 33.30641 50 SER C N 1
ATOM 3510 C CA . SER C 1 53 ? -3.63919 20.67610 -14.32283 1.000 34.32230 50 SER C CA 1
ATOM 3511 C C . SER C 1 53 ? -4.68122 21.69073 -13.90342 1.000 29.67704 50 SER C C 1
ATOM 3512 O O . SER C 1 53 ? -4.46127 22.90941 -13.96872 1.000 29.30066 50 SER C O 1
ATOM 3520 N N . ALA C 1 54 ? -5.83025 21.17269 -13.48819 1.000 29.93495 51 ALA C N 1
ATOM 3521 C CA . ALA C 1 54 ? -6.86124 22.01337 -12.90087 1.000 30.41132 51 ALA C CA 1
ATOM 3522 C C . ALA C 1 54 ? -6.25429 22.79106 -11.73292 1.000 28.86377 51 ALA C C 1
ATOM 3523 O O . ALA C 1 54 ? -5.57800 22.22361 -10.87139 1.000 31.85885 51 ALA C O 1
ATOM 3530 N N . GLY C 1 55 ? -6.53122 24.07866 -11.67690 1.000 25.72918 52 GLY C N 1
ATOM 3531 C CA . GLY C 1 55 ? -6.01541 24.95193 -10.64532 1.000 23.10519 52 GLY C CA 1
ATOM 3532 C C . GLY C 1 55 ? -4.81868 25.76854 -11.07701 1.000 22.43142 52 GLY C C 1
ATOM 3533 O O . GLY C 1 55 ? -4.48690 26.75979 -10.41379 1.000 22.10243 52 GLY C O 1
ATOM 3537 N N . ASP C 1 56 ? -4.20672 25.42705 -12.21430 1.000 22.38141 53 ASP C N 1
ATOM 3538 C CA . ASP C 1 56 ? -3.10513 26.21659 -12.71506 1.000 22.20507 53 ASP C CA 1
ATOM 3539 C C . ASP C 1 56 ? -3.64847 27.55122 -13.18176 1.000 17.79141 53 ASP C C 1
ATOM 3540 O O . ASP C 1 56 ? -4.76090 27.63615 -13.67989 1.000 17.26237 53 ASP C O 1
ATOM 3549 N N . ILE C 1 57 ? -2.85953 28.60259 -12.99570 1.000 19.83109 54 ILE C N 1
ATOM 3550 C CA . ILE C 1 57 ? -3.21007 29.91781 -13.51251 1.000 18.44674 54 ILE C CA 1
ATOM 3551 C C . ILE C 1 57 ? -2.50615 30.14502 -14.84902 1.000 20.33381 54 ILE C C 1
ATOM 3552 O O . ILE C 1 57 ? -1.30877 29.90538 -14.96324 1.000 24.60271 54 ILE C O 1
ATOM 3568 N N . LEU C 1 58 ? -3.23264 30.64806 -15.83890 1.000 20.07061 55 LEU C N 1
ATOM 3569 C CA . LEU C 1 58 ? -2.60681 30.97663 -17.11171 1.000 21.74977 55 LEU C CA 1
ATOM 3570 C C . LEU C 1 58 ? -1.90279 32.31115 -17.02237 1.000 22.26298 55 LEU C C 1
ATOM 3571 O O . LEU C 1 58 ? -2.51824 33.30970 -16.67915 1.000 22.89462 55 LEU C O 1
ATOM 3587 N N . LEU C 1 59 ? -0.63511 32.34308 -17.42908 1.000 24.43165 56 LEU C N 1
ATOM 3588 C CA . LEU C 1 59 ? 0.14419 33.57880 -17.45237 1.000 26.20029 56 LEU C CA 1
ATOM 3589 C C . LEU C 1 59 ? 0.36787 34.14755 -18.84229 1.000 27.03723 56 LEU C C 1
ATOM 3590 O O . LEU C 1 59 ? 0.35249 35.35912 -18.99790 1.000 27.50307 56 LEU C O 1
ATOM 3606 N N . LYS C 1 60 ? 0.58039 33.31440 -19.86299 1.000 26.05817 57 LYS C N 1
ATOM 3607 C CA . LYS C 1 60 ? 0.79258 33.79343 -21.21853 1.000 27.25304 57 LYS C CA 1
ATOM 3608 C C . LYS C 1 60 ? 0.17072 32.77609 -22.15262 1.000 24.43168 57 LYS C C 1
ATOM 3609 O O . LYS C 1 60 ? 0.21873 31.57780 -21.87658 1.000 24.85013 57 LYS C O 1
ATOM 3628 N N . ILE C 1 61 ? -0.36126 33.24593 -23.28003 1.000 26.91089 58 ILE C N 1
ATOM 3629 C CA . ILE C 1 61 ? -0.71702 32.37315 -24.39726 1.000 25.96080 58 ILE C CA 1
ATOM 3630 C C . ILE C 1 61 ? -0.02676 32.95261 -25.63157 1.000 29.19012 58 ILE C C 1
ATOM 3631 O O . ILE C 1 61 ? -0.25508 34.12105 -25.97807 1.000 31.04034 58 ILE C O 1
ATOM 3647 N N . ASN C 1 62 ? 0.84019 32.16520 -26.27689 1.000 29.69546 59 ASN C N 1
ATOM 3648 C CA . ASN C 1 62 ? 1.59768 32.66319 -27.42937 1.000 32.23787 59 ASN C CA 1
ATOM 3649 C C . ASN C 1 62 ? 2.27528 34.00154 -27.12582 1.000 34.60393 59 ASN C C 1
ATOM 3650 O O . ASN C 1 62 ? 2.22104 34.94474 -27.92062 1.000 38.12276 59 ASN C O 1
ATOM 3661 N N . ASP C 1 63 ? 2.93502 34.07518 -25.96801 1.000 34.99610 60 ASP C N 1
ATOM 3662 C CA . ASP C 1 63 ? 3.68439 35.26269 -25.53936 1.000 41.29683 60 ASP C CA 1
ATOM 3663 C C . ASP C 1 63 ? 2.79104 36.49936 -25.30590 1.000 41.53896 60 ASP C C 1
ATOM 3664 O O . ASP C 1 63 ? 3.27092 37.63050 -25.34305 1.000 42.39433 60 ASP C O 1
ATOM 3668 N N . GLU C 1 64 ? 1.49135 36.31873 -25.07885 1.000 39.07288 61 GLU C N 1
ATOM 3669 C CA . GLU C 1 64 ? 0.57958 37.39736 -24.71107 1.000 35.87251 61 GLU C CA 1
ATOM 3670 C C . GLU C 1 64 ? 0.21567 37.17265 -23.26242 1.000 35.95144 61 GLU C C 1
ATOM 3671 O O . GLU C 1 64 ? -0.21576 36.07948 -22.89674 1.000 33.43011 61 GLU C O 1
ATOM 3675 N N . SER C 1 65 ? 0.43750 38.18997 -22.43248 1.000 35.30401 62 SER C N 1
ATOM 3676 C CA . SER C 1 65 ? 0.12426 38.07969 -21.01707 1.000 34.25652 62 SER C CA 1
ATOM 3677 C C . SER C 1 65 ? -1.36862 37.87573 -20.78280 1.000 31.31933 62 SER C C 1
ATOM 3678 O O . SER C 1 65 ? -2.20559 38.50076 -21.44179 1.000 32.10626 62 SER C O 1
ATOM 3686 N N . MET C 1 66 ? -1.70210 37.00512 -19.81751 1.000 28.54794 63 MET C N 1
ATOM 3687 C CA . MET C 1 66 ? -3.08443 36.74484 -19.45631 1.000 27.15040 63 MET C CA 1
ATOM 3688 C C . MET C 1 66 ? -3.45761 37.32636 -18.11113 1.000 26.81090 63 MET C C 1
ATOM 3689 O O . MET C 1 66 ? -4.40428 36.85460 -17.47373 1.000 26.82668 63 MET C O 1
ATOM 3703 N N . THR C 1 67 ? -2.68328 38.26828 -17.64033 1.000 28.43476 64 THR C N 1
ATOM 3704 C CA . THR C 1 67 ? -2.91854 38.89671 -16.35470 1.000 29.98495 64 THR C CA 1
ATOM 3705 C C . THR C 1 67 ? -3.69690 40.19307 -16.56849 1.000 28.00577 64 THR C C 1
ATOM 3706 O O . THR C 1 67 ? -3.31643 41.03101 -17.39753 1.000 29.96126 64 THR C O 1
ATOM 3717 N N . ASN C 1 68 ? -4.79947 40.33775 -15.82828 1.000 26.24503 65 ASN C N 1
ATOM 3718 C CA . ASN C 1 68 ? -5.73036 41.44301 -15.98185 1.000 23.71843 65 ASN C CA 1
ATOM 3719 C C . ASN C 1 68 ? -6.25265 41.51971 -17.41557 1.000 23.40260 65 ASN C C 1
ATOM 3720 O O . ASN C 1 68 ? -6.25271 42.56519 -18.03891 1.000 26.03974 65 ASN C O 1
ATOM 3731 N N . VAL C 1 69 ? -6.71089 40.39296 -17.92950 1.000 23.87106 66 VAL C N 1
ATOM 3732 C CA . VAL C 1 69 ? -7.35300 40.37465 -19.23730 1.000 24.18162 66 VAL C CA 1
ATOM 3733 C C . VAL C 1 69 ? -8.69339 39.67878 -19.22096 1.000 19.87060 66 VAL C C 1
ATOM 3734 O O . VAL C 1 69 ? -8.89458 38.76776 -18.40366 1.000 20.62067 66 VAL C O 1
ATOM 3747 N N . PRO C 1 70 ? -9.62429 40.02387 -20.09607 1.000 20.83913 67 PRO C N 1
ATOM 3748 C CA . PRO C 1 70 ? -10.93988 39.39941 -20.03701 1.000 19.63899 67 PRO C CA 1
ATOM 3749 C C . PRO C 1 70 ? -10.89246 37.95149 -20.51733 1.000 18.39410 67 PRO C C 1
ATOM 3750 O O . PRO C 1 70 ? -10.12169 37.58161 -21.41987 1.000 20.37853 67 PRO C O 1
ATOM 3761 N N . HIS C 1 71 ? -11.73271 37.13222 -19.87988 1.000 17.73874 68 HIS C N 1
ATOM 3762 C CA . HIS C 1 71 ? -11.98129 35.73545 -20.24326 1.000 15.98592 68 HIS C CA 1
ATOM 3763 C C . HIS C 1 71 ? -12.04811 35.58378 -21.76725 1.000 18.44672 68 HIS C C 1
ATOM 3764 O O . HIS C 1 71 ? -11.47255 34.65407 -22.33222 1.000 19.96269 68 HIS C O 1
ATOM 3778 N N . SER C 1 72 ? -12.81120 36.45212 -22.42987 1.000 19.91006 69 SER C N 1
ATOM 3779 C CA . SER C 1 72 ? -13.05903 36.30184 -23.87381 1.000 23.56050 69 SER C CA 1
ATOM 3780 C C . SER C 1 72 ? -11.77776 36.39729 -24.66501 1.000 25.42650 69 SER C C 1
ATOM 3781 O O . SER C 1 72 ? -11.69385 35.78356 -25.73537 1.000 24.31585 69 SER C O 1
ATOM 3789 N N . ARG C 1 73 ? -10.78860 37.17327 -24.21889 1.000 24.96593 70 ARG C N 1
ATOM 3790 C CA . ARG C 1 73 ? -9.50365 37.24796 -24.92282 1.000 25.40284 70 ARG C CA 1
ATOM 3791 C C . ARG C 1 73 ? -8.76240 35.93344 -24.82363 1.000 24.98172 70 ARG C C 1
ATOM 3792 O O . ARG C 1 73 ? -8.22736 35.44241 -25.82943 1.000 26.66613 70 ARG C O 1
ATOM 3813 N N . ALA C 1 74 ? -8.73023 35.33227 -23.63567 1.000 22.37352 71 ALA C N 1
ATOM 3814 C CA . ALA C 1 74 ? -8.11987 34.02902 -23.47948 1.000 22.21032 71 ALA C CA 1
ATOM 3815 C C . ALA C 1 74 ? -8.82158 32.99435 -24.34031 1.000 19.92323 71 ALA C C 1
ATOM 3816 O O . ALA C 1 74 ? -8.14903 32.22834 -25.00946 1.000 21.60499 71 ALA C O 1
ATOM 3823 N N . VAL C 1 75 ? -10.15731 32.99858 -24.35741 1.000 19.73372 72 VAL C N 1
ATOM 3824 C CA . VAL C 1 75 ? -10.91883 32.05118 -25.17056 1.000 19.92849 72 VAL C CA 1
ATOM 3825 C C . VAL C 1 75 ? -10.56325 32.22529 -26.64154 1.000 22.35245 72 VAL C C 1
ATOM 3826 O O . VAL C 1 75 ? -10.29347 31.24801 -27.33780 1.000 21.50235 72 VAL C O 1
ATOM 3839 N N . GLN C 1 76 ? -10.55390 33.46930 -27.13431 1.000 23.02622 73 GLN C N 1
ATOM 3840 C CA . GLN C 1 76 ? -10.31089 33.70459 -28.55553 1.000 23.18678 73 GLN C CA 1
ATOM 3841 C C . GLN C 1 76 ? -8.92810 33.22194 -28.90261 1.000 24.98435 73 GLN C C 1
ATOM 3842 O O . GLN C 1 76 ? -8.72450 32.58573 -29.94806 1.000 27.25040 73 GLN C O 1
ATOM 3856 N N . MET C 1 77 ? -7.94545 33.49733 -28.05442 1.000 25.35282 74 MET C N 1
ATOM 3857 C CA . MET C 1 77 ? -6.59037 33.01290 -28.30464 1.000 26.73194 74 MET C CA 1
ATOM 3858 C C . MET C 1 77 ? -6.49798 31.49222 -28.30157 1.000 26.49770 74 MET C C 1
ATOM 3859 O O . MET C 1 77 ? -5.80439 30.90235 -29.13420 1.000 29.02167 74 MET C O 1
ATOM 3873 N N . LEU C 1 78 ? -7.11722 30.83451 -27.32265 1.000 24.64484 75 LEU C N 1
ATOM 3874 C CA . LEU C 1 78 ? -7.01394 29.39484 -27.22635 1.000 21.98926 75 LEU C CA 1
ATOM 3875 C C . LEU C 1 78 ? -7.71752 28.69421 -28.36857 1.000 21.99190 75 LEU C C 1
ATOM 3876 O O . LEU C 1 78 ? -7.37783 27.53495 -28.65451 1.000 24.93434 75 LEU C O 1
ATOM 3892 N N . ARG C 1 79 ? -8.69678 29.34496 -28.97587 1.000 23.58419 76 ARG C N 1
ATOM 3893 C CA . ARG C 1 79 ? -9.38284 28.78119 -30.12336 1.000 25.89762 76 ARG C CA 1
ATOM 3894 C C . ARG C 1 79 ? -8.79011 29.21363 -31.47375 1.000 26.21084 76 ARG C C 1
ATOM 3895 O O . ARG C 1 79 ? -9.33588 28.86084 -32.53681 1.000 31.10086 76 ARG C O 1
ATOM 3916 N N . SER C 1 80 ? -7.69323 29.96162 -31.45731 1.000 28.03473 77 SER C N 1
ATOM 3917 C CA . SER C 1 80 ? -7.05414 30.39255 -32.69203 1.000 31.13509 77 SER C CA 1
ATOM 3918 C C . SER C 1 80 ? -6.79993 29.18814 -33.59016 1.000 30.28501 77 SER C C 1
ATOM 3919 O O . SER C 1 80 ? -6.42755 28.11707 -33.13485 1.000 35.44611 77 SER C O 1
ATOM 3927 N N . GLU C 1 81 ? -6.93976 29.39060 -34.90283 1.000 29.12435 78 GLU C N 1
ATOM 3928 C CA . GLU C 1 81 ? -6.68091 28.32819 -35.85420 1.000 35.04347 78 GLU C CA 1
ATOM 3929 C C . GLU C 1 81 ? -5.21512 27.93793 -35.89373 1.000 37.99906 78 GLU C C 1
ATOM 3930 O O . GLU C 1 81 ? -4.88050 26.89315 -36.46070 1.000 38.20173 78 GLU C O 1
ATOM 3942 N N . GLY C 1 82 ? -4.32766 28.72261 -35.30727 1.000 38.62284 79 GLY C N 1
ATOM 3943 C CA . GLY C 1 82 ? -2.92061 28.33631 -35.32221 1.000 40.53622 79 GLY C CA 1
ATOM 3944 C C . GLY C 1 82 ? -2.60210 26.88575 -34.99482 1.000 42.91545 79 GLY C C 1
ATOM 3945 O O . GLY C 1 82 ? -3.24067 26.27444 -34.12013 1.000 44.27350 79 GLY C O 1
ATOM 3949 N N . LYS C 1 83 ? -1.55591 26.36888 -35.65716 1.000 45.09202 80 LYS C N 1
ATOM 3950 C CA . LYS C 1 83 ? -1.15049 24.97113 -35.51915 1.000 44.63671 80 LYS C CA 1
ATOM 3951 C C . LYS C 1 83 ? -0.58818 24.64309 -34.12758 1.000 42.94176 80 LYS C C 1
ATOM 3952 O O . LYS C 1 83 ? -0.81896 23.53904 -33.61434 1.000 40.86521 80 LYS C O 1
ATOM 3956 N N . ILE C 1 84 ? 0.16248 25.56537 -33.50498 1.000 42.32590 81 ILE C N 1
ATOM 3957 C CA . ILE C 1 84 ? 0.80186 25.32519 -32.20699 1.000 38.73601 81 ILE C CA 1
ATOM 3958 C C . ILE C 1 84 ? 0.41535 26.44038 -31.23164 1.000 38.30963 81 ILE C C 1
ATOM 3959 O O . ILE C 1 84 ? 0.53907 27.62491 -31.55959 1.000 43.06281 81 ILE C O 1
ATOM 3975 N N . ILE C 1 85 ? -0.03284 26.06146 -30.02452 1.000 33.41959 82 ILE C N 1
ATOM 3976 C CA . ILE C 1 85 ? -0.41144 26.99350 -28.96854 1.000 30.28500 82 ILE C CA 1
ATOM 3977 C C . ILE C 1 85 ? 0.56662 26.78329 -27.82961 1.000 29.25329 82 ILE C C 1
ATOM 3978 O O . ILE C 1 85 ? 0.70521 25.66146 -27.32862 1.000 31.48249 82 ILE C O 1
ATOM 3994 N N . THR C 1 86 ? 1.22329 27.85144 -27.40622 1.000 26.27399 83 THR C N 1
ATOM 3995 C CA . THR C 1 86 ? 2.21329 27.78599 -26.34753 1.000 26.36611 83 THR C CA 1
ATOM 3996 C C . THR C 1 86 ? 1.64691 28.50953 -25.13975 1.000 27.83206 83 THR C C 1
ATOM 3997 O O . THR C 1 86 ? 1.19213 29.66267 -25.25101 1.000 29.61122 83 THR C O 1
ATOM 4008 N N . ILE C 1 87 ? 1.66393 27.82211 -24.00316 1.000 26.38715 84 ILE C N 1
ATOM 4009 C CA . ILE C 1 87 ? 0.96679 28.25186 -22.79851 1.000 26.57402 84 ILE C CA 1
ATOM 4010 C C . ILE C 1 87 ? 1.98424 28.26119 -21.67512 1.000 24.54747 84 ILE C C 1
ATOM 4011 O O . ILE C 1 87 ? 2.70352 27.27959 -21.46481 1.000 24.93698 84 ILE C O 1
ATOM 4027 N N . VAL C 1 88 ? 2.03521 29.37037 -20.96110 1.000 25.47652 85 VAL C N 1
ATOM 4028 C CA . VAL C 1 88 ? 2.81968 29.49691 -19.74631 1.000 25.88711 85 VAL C CA 1
ATOM 4029 C C . VAL C 1 88 ? 1.80834 29.59648 -18.60851 1.000 26.46610 85 VAL C C 1
ATOM 4030 O O . VAL C 1 88 ? 0.88178 30.41890 -18.67094 1.000 25.35019 85 VAL C O 1
ATOM 4043 N N . ALA C 1 89 ? 1.98427 28.76330 -17.58160 1.000 24.68696 86 ALA C N 1
ATOM 4044 C CA . ALA C 1 89 ? 1.05118 28.71013 -16.45421 1.000 25.85287 86 ALA C CA 1
ATOM 4045 C C . ALA C 1 89 ? 1.81489 28.59836 -15.13510 1.000 27.93208 86 ALA C C 1
ATOM 4046 O O . ALA C 1 89 ? 3.00951 28.28440 -15.09832 1.000 30.10865 86 ALA C O 1
ATOM 4053 N N . SER C 1 90 ? 1.13548 28.87817 -14.03043 1.000 31.13509 87 SER C N 1
ATOM 4054 C CA . SER C 1 90 ? 1.72524 28.68387 -12.69873 1.000 31.08510 87 SER C CA 1
ATOM 4055 C C . SER C 1 90 ? 0.95249 27.63111 -11.91246 1.000 30.74821 87 SER C C 1
ATOM 4056 O O . SER C 1 90 ? -0.27327 27.62642 -11.93550 1.000 28.09526 87 SER C O 1
ATOM 4064 N N . ARG C 1 91 ? 1.64325 26.78529 -11.14457 1.000 34.94870 88 ARG C N 1
ATOM 4065 C CA . ARG C 1 91 ? 0.90452 25.77466 -10.39615 1.000 38.27806 88 ARG C CA 1
ATOM 4066 C C . ARG C 1 91 ? 0.63003 26.23462 -8.96859 1.000 45.19466 88 ARG C C 1
ATOM 4067 O O . ARG C 1 91 ? 1.12779 27.26274 -8.50529 1.000 43.21813 88 ARG C O 1
ATOM 4071 N N . GLN C 1 92 ? -0.21736 25.45753 -8.29586 1.000 52.38763 89 GLN C N 1
ATOM 4072 C CA . GLN C 1 92 ? -0.57966 25.63230 -6.88776 1.000 57.85672 89 GLN C CA 1
ATOM 4073 C C . GLN C 1 92 ? -2.03729 25.18545 -6.73985 1.000 56.31706 89 GLN C C 1
ATOM 4074 O O . GLN C 1 92 ? -2.70533 24.86623 -7.73652 1.000 55.25641 89 GLN C O 1
ATOM 4078 N N . PRO D 2 4 ? 17.55970 9.18078 -15.14417 1.000 43.20191 65 PRO D N 1
ATOM 4079 C CA . PRO D 2 4 ? 18.24293 10.03375 -14.15238 1.000 46.48191 65 PRO D CA 1
ATOM 4080 C C . PRO D 2 4 ? 18.40372 9.35086 -12.75194 1.000 35.74191 65 PRO D C 1
ATOM 4081 O O . PRO D 2 4 ? 17.40307 8.96764 -12.10464 1.000 42.64191 65 PRO D O 1
ATOM 4092 N N . GLU D 2 5 ? 19.65591 9.20019 -12.32243 1.000 37.10950 66 GLU D N 1
ATOM 4093 C CA . GLU D 2 5 ? 19.99922 8.73443 -10.97897 1.000 36.25675 66 GLU D CA 1
ATOM 4094 C C . GLU D 2 5 ? 20.79675 9.84654 -10.32299 1.000 30.44027 66 GLU D C 1
ATOM 4095 O O . GLU D 2 5 ? 21.69521 10.42936 -10.96253 1.000 34.27229 66 GLU D O 1
ATOM 4107 N N . THR D 2 6 ? 20.43792 10.18174 -9.06808 1.000 20.51543 67 THR D N 1
ATOM 4108 C CA . THR D 2 6 ? 21.00175 11.36864 -8.43045 1.000 17.89141 67 THR D CA 1
ATOM 4109 C C . THR D 2 6 ? 21.56130 10.98048 -7.07495 1.000 17.43609 67 THR D C 1
ATOM 4110 O O . THR D 2 6 ? 20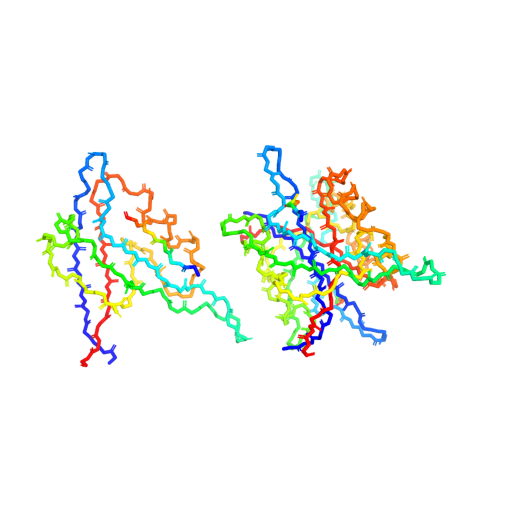.85616 10.38227 -6.24832 1.000 17.59135 67 THR D O 1
ATOM 4121 N N . SER D 2 7 ? 22.81375 11.34488 -6.85709 1.000 17.85717 68 SER D N 1
ATOM 4122 C CA . SER D 2 7 ? 23.49397 11.18575 -5.58059 1.000 17.25711 68 SER D CA 1
ATOM 4123 C C . SER D 2 7 ? 23.10079 12.26681 -4.57931 1.000 15.59376 68 SER D C 1
ATOM 4124 O O . SER D 2 7 ? 23.15701 13.46873 -4.87974 1.000 16.97023 68 SER D O 1
ATOM 4132 N N . VAL D 2 8 ? 22.78434 11.84448 -3.34998 1.000 15.70693 69 VAL D N 1
ATOM 4133 C CA . VAL D 2 8 ? 22.46982 12.76460 -2.23777 1.000 16.18330 69 VAL D CA 1
ATOM 4134 C C . VAL D 2 8 ? 23.27743 12.44498 -0.97657 1.000 16.67019 69 VAL D C 1
ATOM 4135 O O . VAL D 2 8 ? 23.23885 13.28097 -0.04978 1.000 16.62282 69 VAL D O 1
ATOM 4149 N N . THR E 2 6 ? -15.24361 27.81428 -19.78610 1.000 14.74365 209 THR E N 1
ATOM 4150 C CA . THR E 2 6 ? -15.34451 27.67724 -21.25902 1.000 15.79114 209 THR E CA 1
ATOM 4151 C C . THR E 2 6 ? -14.33294 26.62831 -21.68642 1.000 15.57534 209 THR E C 1
ATOM 4152 O O . THR E 2 6 ? -13.19261 26.60373 -21.21558 1.000 15.25950 209 THR E O 1
ATOM 4163 N N . SER E 2 7 ? -14.81393 25.75016 -22.58728 1.000 19.04416 210 SER E N 1
ATOM 4164 C CA . SER E 2 7 ? -14.02762 24.64531 -23.13444 1.000 21.13390 210 SER E CA 1
ATOM 4165 C C . SER E 2 7 ? -13.29538 25.00598 -24.41614 1.000 20.96020 210 SER E C 1
ATOM 4166 O O . SER E 2 7 ? -13.87823 25.59415 -25.32471 1.000 23.92369 210 SER E O 1
ATOM 4174 N N . VAL E 2 8 ? -12.02334 24.63856 -24.45749 1.000 18.84152 211 VAL E N 1
ATOM 4175 C CA . VAL E 2 8 ? -11.16066 24.94527 -25.56819 1.000 18.78887 211 VAL E CA 1
ATOM 4176 C C . VAL E 2 8 ? -10.41347 23.72490 -25.98703 1.000 18.37568 211 VAL E C 1
ATOM 4177 O O . VAL E 2 8 ? -10.40036 22.65520 -25.34265 1.000 19.16523 211 VAL E O 1
ATOM 4191 N N . THR F 2 6 ? 27.19993 19.73794 -32.76539 1.000 22.12348 67 THR F N 1
ATOM 4192 C CA . THR F 2 6 ? 27.33915 21.07870 -32.18274 1.000 20.70753 67 THR F CA 1
ATOM 4193 C C . THR F 2 6 ? 26.40460 21.24679 -30.99406 1.000 19.38106 67 THR F C 1
ATOM 4194 O O . THR F 2 6 ? 25.23565 20.94183 -31.11597 1.000 19.50738 67 THR F O 1
ATOM 4204 N N . SER F 2 7 ? 26.92527 21.76369 -29.87567 1.000 20.10219 68 SER F N 1
ATOM 4205 C CA . SER F 2 7 ? 26.14509 21.97988 -28.65859 1.000 21.47341 68 SER F CA 1
ATOM 4206 C C . SER F 2 7 ? 25.36603 23.28400 -28.69129 1.000 20.77596 68 SER F C 1
ATOM 4207 O O . SER F 2 7 ? 25.91280 24.34962 -29.01239 1.000 22.62879 68 SER F O 1
ATOM 4215 N N . VAL F 2 8 ? 24.10159 23.20211 -28.27753 1.000 19.42317 69 VAL F N 1
ATOM 4216 C CA . VAL F 2 8 ? 23.23234 24.38175 -28.18611 1.000 19.18892 69 VAL F CA 1
ATOM 4217 C C . VAL F 2 8 ? 22.55048 24.38840 -26.84665 1.000 19.30998 69 VAL F C 1
ATOM 4218 O O . VAL F 2 8 ? 22.50828 23.37358 -26.08741 1.000 18.14143 69 VAL F O 1
#

Radius of gyration: 22.51 Å; Cα contacts (8 Å, |Δi|>4): 672; chains: 6; bounding box: 47×57×67 Å